Protein 1EPA (pdb70)

Foldseek 3Di:
DAADDCVLVAAKWKWFKKFWDDDDDDDDDDDWEIKMWGWDQDPNWIWIWIWTDDPPDIDTDIFTWHADPHDFWTWTQDVHKIKIKGFDDDPSHFKTKIWIWTGPPPDTITMITIITPDPPDCVVVVVVVVVVVVVVPTDPVRMDGDDHHCPSVVVVVVPD/DQPQPDDCVLVAAKWKFFKKFWDDDDDDDDDDDFATKMWGWDDDDQKTWIWMWGPPDPDTDTRIWIWHADPGRFWIWTQDPFGIKIKGFNDDPSHFKTKIWIFDCGPNDTIIMIIIITPDDDPCPVVVVVVVVVVVVVDTDPVRMDGTDHHCPSVVVVVVVVVD

B-factor: mean 22.67, std 12.9, range [2.0, 83.29]

Solvent-accessible surface area: 16534 Å² total; per-residue (Å²): 53,174,123,27,71,40,76,113,9,74,27,45,5,30,7,2,0,19,0,18,132,36,57,80,68,30,25,19,65,37,104,27,40,0,0,0,24,31,8,92,84,136,166,130,70,12,18,18,10,24,2,69,33,32,133,125,96,34,30,69,65,164,14,60,2,64,131,13,120,48,80,3,59,19,28,1,75,132,193,111,12,83,52,65,19,27,7,56,16,16,60,72,137,63,28,6,0,17,29,19,58,14,79,86,99,65,48,60,72,119,26,1,32,0,8,1,81,51,57,98,134,7,13,110,7,1,50,45,0,23,105,34,1,66,113,82,48,18,51,26,66,16,21,44,38,10,81,49,37,40,68,0,4,128,56,4,108,100,82,66,37,82,18,175,96,24,67,34,70,96,9,60,31,40,8,21,19,6,0,25,0,33,87,70,68,63,62,64,21,30,38,36,85,42,42,1,4,2,22,18,13,80,93,140,141,117,65,14,4,23,18,23,1,81,41,64,104,134,137,25,46,73,47,125,24,73,1,61,118,7,144,23,79,0,27,21,50,9,83,78,196,72,15,102,23,64,19,19,6,24,23,20,55,49,142,71,24,5,0,25,12,26,28,21,60,73,102,89,44,104,90,100,29,0,36,0,9,1,83,37,70,81,121,4,7,83,7,3,60,43,0,27,103,32,1,70,127,66,44,16,58,32,79,15,20,78,38,12,80,34,31,49,59,0,1,112,72,3,76,68,58,60,143,133

GO terms:
  GO:0005576 extracellular region (C, TAS)

CATH classification: 2.40.128.20

Radius of gyration: 21.93 Å; Cα contacts (8 Å, |Δi|>4): 728; chains: 2; bounding box: 39×40×71 Å

Organism: Rattus norvegicus (NCBI:txid10116)

Secondary structure (P-SEA, 3-state):
ccccccccccccccccccccccccccccccbbbbbbbbbbbcccbbbbbbbbbcccbbbbbbbbbcccccccbbbbbcccbbbbbbbcccccccbbbbbbbbccccbbbbbbbbbbcccccaaaaaaaaaaaaaaaccccccbbbbccccaaaaaaaacc/ccccccccccccccccccccccccccccccccbbbbbbbbbbbcccbbbbbbbbbccccccbbbbbbcccccccbbbbbcccbbbbbbbcccccccbbbbbbbbbcccbbbbbbbbbbcccccaaaaaaaaaaaaaaacccccccccccccaaaaaaaaaaaac

Sequence (324 aa):
VKDFDISKFLGFWYEIAFASKMGTPGLAHKEEKMGAMVVELKENLLALTTTYYSEDHCVLEKVTATEGDGPAKFQVTRLSGKKEVVVEATDYLTYAIIDITSLVAGAVHRTMKLYSRSLDDNGEALYNFRKITSDHGFSETDLYILKHDLTCVKVLQSAAAVVKDFDISKFLGFWYEIAFASKMGTPGLAHKEEKMGAMVVELKENLLALTTTYYSEDHCVLEKVTATEGDGPAKFQVTRLSGKKEVVVEATDYLTYAIIDITSLVAGAVHRTMKLYSRSLDDNGEALYNFRKITSDHGFSETDLYILKHDLTCVKVLQSAAES

Nearest PDB structures (foldseek):
  1epb-assembly1_A  TM=9.762E-01  e=2.860E-24  Rattus norvegicus
  7nyd-assembly1_F  TM=8.174E-01  e=1.519E-09  Homo sapiens
  2czu-assembly1_A  TM=8.373E-01  e=8.520E-09  Mus musculus
  2qos-assembly1_C  TM=8.166E-01  e=1.770E-08  Homo sapiens
  3bx8-assembly3_C  TM=8.528E-01  e=9.927E-08  unclassified

InterPro domains:
  IPR000566 Lipocalin/cytosolic fatty-acid binding domain [PF00061] (35-170)
  IPR002345 Lipocalin [PTHR11430] (10-176)
  IPR012674 Calycin [G3DSA:2.40.128.20] (23-186)
  IPR012674 Calycin [SSF50814] (24-177)
  IPR022272 Lipocalin family conserved site [PS00213] (27-40)

Structure (mmCIF, N/CA/C/O backbone):
data_1EPA
#
_entry.id   1EPA
#
_cell.length_a   39.330
_cell.length_b   58.670
_cell.length_c   66.270
_cell.angle_alpha   90.00
_cell.angle_beta   109.34
_cell.angle_gamma   90.00
#
_symmetry.space_group_name_H-M   'P 1 21 1'
#
loop_
_entity.id
_entity.type
_entity.pdbx_description
1 polymer 'EPIDIDYMAL RETINOIC ACID-BINDING PROTEIN'
2 water water
#
loop_
_atom_site.group_PDB
_atom_site.id
_atom_site.type_symbol
_atom_site.label_atom_id
_atom_site.label_alt_id
_atom_site.label_comp_id
_atom_site.label_asym_id
_atom_site.label_entity_id
_atom_site.label_seq_id
_atom_site.pdbx_PDB_ins_code
_atom_site.Cartn_x
_atom_site.Cartn_y
_atom_site.Cartn_z
_atom_site.occupancy
_atom_site.B_iso_or_equiv
_atom_site.auth_seq_id
_atom_site.auth_comp_id
_atom_site.auth_asym_id
_atom_site.auth_atom_id
_atom_site.pdbx_PDB_model_num
ATOM 1 N N . VAL A 1 3 ? -17.198 7.058 7.946 1.00 42.47 3 VAL A N 1
ATOM 2 C CA . VAL A 1 3 ? -18.399 7.795 8.298 1.00 40.08 3 VAL A CA 1
ATOM 3 C C . VAL A 1 3 ? -19.057 7.943 6.929 1.00 40.97 3 VAL A C 1
ATOM 4 O O . VAL A 1 3 ? -18.279 8.011 5.972 1.00 41.94 3 VAL A O 1
ATOM 8 N N . LYS A 1 4 ? -20.396 7.920 6.778 1.00 40.98 4 LYS A N 1
ATOM 9 C CA . LYS A 1 4 ? -21.075 7.935 5.462 1.00 42.11 4 LYS A CA 1
ATOM 10 C C . LYS A 1 4 ? -20.996 9.065 4.425 1.00 42.92 4 LYS A C 1
ATOM 11 O O . LYS A 1 4 ? -20.573 8.816 3.300 1.00 41.40 4 LYS A O 1
ATOM 17 N N . ASP A 1 5 ? -21.491 10.278 4.692 1.00 45.04 5 ASP A N 1
ATOM 18 C CA . ASP A 1 5 ? -21.457 11.361 3.721 1.00 46.07 5 ASP A CA 1
ATOM 19 C C . ASP A 1 5 ? -20.305 12.259 4.135 1.00 45.63 5 ASP A C 1
ATOM 20 O O . ASP A 1 5 ? -20.433 13.015 5.114 1.00 49.30 5 ASP A O 1
ATOM 25 N N . PHE A 1 6 ? -19.176 12.249 3.440 1.00 41.95 6 PHE A N 1
ATOM 26 C CA . PHE A 1 6 ? -18.004 12.957 3.918 1.00 37.47 6 PHE A CA 1
ATOM 27 C C . PHE A 1 6 ? -17.576 13.938 2.862 1.00 34.17 6 PHE A C 1
ATOM 28 O O . PHE A 1 6 ? -17.507 13.574 1.696 1.00 36.23 6 PHE A O 1
ATOM 36 N N . ASP A 1 7 ? -17.215 15.150 3.273 1.00 30.02 7 ASP A N 1
ATOM 37 C CA . ASP A 1 7 ? -16.756 16.211 2.410 1.00 25.06 7 ASP A CA 1
ATOM 38 C C . ASP A 1 7 ? -15.499 16.780 3.033 1.00 26.97 7 ASP A C 1
ATOM 39 O O . ASP A 1 7 ? -15.520 17.396 4.109 1.00 24.41 7 ASP A O 1
ATOM 44 N N . ILE A 1 8 ? -14.381 16.657 2.322 1.00 26.06 8 ILE A N 1
ATOM 45 C CA . ILE A 1 8 ? -13.111 17.075 2.880 1.00 25.81 8 ILE A CA 1
ATOM 46 C C . ILE A 1 8 ? -12.933 18.583 3.121 1.00 23.06 8 ILE A C 1
ATOM 47 O O . ILE A 1 8 ? -11.991 19.007 3.801 1.00 18.99 8 ILE A O 1
ATOM 52 N N . SER A 1 9 ? -13.778 19.438 2.572 1.00 22.33 9 SER A N 1
ATOM 53 C CA . SER A 1 9 ? -13.719 20.880 2.860 1.00 25.03 9 SER A CA 1
ATOM 54 C C . SER A 1 9 ? -13.975 21.162 4.358 1.00 24.43 9 SER A C 1
ATOM 55 O O . SER A 1 9 ? -13.400 22.047 5.033 1.00 26.25 9 SER A O 1
ATOM 58 N N . LYS A 1 10 ? -14.787 20.273 4.929 1.00 18.19 10 LYS A N 1
ATOM 59 C CA . LYS A 1 10 ? -14.932 20.304 6.349 1.00 16.30 10 LYS A CA 1
ATOM 60 C C . LYS A 1 10 ? -13.678 20.004 7.156 1.00 12.60 10 LYS A C 1
ATOM 61 O O . LYS A 1 10 ? -13.616 20.409 8.302 1.00 11.05 10 LYS A O 1
ATOM 67 N N . PHE A 1 11 ? -12.642 19.310 6.642 1.00 13.14 11 PHE A N 1
ATOM 68 C CA . PHE A 1 11 ? -11.487 18.784 7.395 1.00 10.36 11 PHE A CA 1
ATOM 69 C C . PHE A 1 11 ? -10.174 19.453 7.037 1.00 13.66 11 PHE A C 1
ATOM 70 O O . PHE A 1 11 ? -9.089 19.095 7.526 1.00 16.32 11 PHE A O 1
ATOM 78 N N . LEU A 1 12 ? -10.220 20.449 6.162 1.00 12.86 12 LEU A N 1
ATOM 79 C CA . LEU A 1 12 ? -9.029 21.192 5.823 1.00 13.67 12 LEU A CA 1
ATOM 80 C C . LEU A 1 12 ? -8.428 21.849 7.075 1.00 13.88 12 LEU A C 1
ATOM 81 O O . LEU A 1 12 ? -9.133 22.265 7.984 1.00 15.94 12 LEU A O 1
ATOM 86 N N . GLY A 1 13 ? -7.129 22.019 7.194 1.00 13.32 13 GLY A N 1
ATOM 87 C CA . GLY A 1 13 ? -6.608 22.834 8.260 1.00 11.79 13 GLY A CA 1
ATOM 88 C C . GLY A 1 13 ? -5.879 21.995 9.250 1.00 11.08 13 GLY A C 1
ATOM 89 O O . GLY A 1 13 ? -5.569 20.825 8.988 1.00 11.65 13 GLY A O 1
ATOM 90 N N . PHE A 1 14 ? -5.587 22.703 10.344 1.00 9.59 14 PHE A N 1
ATOM 91 C CA . PHE A 1 14 ? -4.765 22.249 11.444 1.00 9.11 14 PHE A CA 1
ATOM 92 C C . PHE A 1 14 ? -5.613 21.426 12.411 1.00 11.16 14 PHE A C 1
ATOM 93 O O . PHE A 1 14 ? -6.737 21.825 12.826 1.00 5.43 14 PHE A O 1
ATOM 101 N N . TRP A 1 15 ? -5.037 20.271 12.795 1.00 7.64 15 TRP A N 1
ATOM 102 C CA . TRP A 1 15 ? -5.690 19.367 13.733 1.00 6.40 15 TRP A CA 1
ATOM 103 C C . TRP A 1 15 ? -4.616 18.990 14.740 1.00 10.02 15 TRP A C 1
ATOM 104 O O . TRP A 1 15 ? -3.436 18.897 14.389 1.00 13.71 15 TRP A O 1
ATOM 115 N N . TYR A 1 16 ? -4.936 18.754 16.003 1.00 10.92 16 TYR A N 1
ATOM 116 C CA . TYR A 1 16 ? -3.965 18.353 17.013 1.00 10.71 16 TYR A CA 1
ATOM 117 C C . TYR A 1 16 ? -4.166 16.888 17.251 1.00 8.41 16 TYR A C 1
ATOM 118 O O . TYR A 1 16 ? -5.285 16.438 17.244 1.00 5.41 16 TYR A O 1
ATOM 127 N N . GLU A 1 17 ? -3.192 16.064 17.465 1.00 8.44 17 GLU A N 1
ATOM 128 C CA . GLU A 1 17 ? -3.417 14.648 17.679 1.00 7.60 17 GLU A CA 1
ATOM 129 C C . GLU A 1 17 ? -3.456 14.478 19.181 1.00 6.96 17 GLU A C 1
ATOM 130 O O . GLU A 1 17 ? -2.439 14.671 19.842 1.00 7.34 17 GLU A O 1
ATOM 136 N N . ILE A 1 18 ? -4.643 14.145 19.693 1.00 11.72 18 ILE A N 1
ATOM 137 C CA . ILE A 1 18 ? -4.941 14.032 21.121 1.00 9.54 18 ILE A CA 1
ATOM 138 C C . ILE A 1 18 ? -4.584 12.638 21.644 1.00 9.12 18 ILE A C 1
ATOM 139 O O . ILE A 1 18 ? -4.102 12.505 22.766 1.00 9.00 18 ILE A O 1
ATOM 144 N N . ALA A 1 19 ? -4.721 11.569 20.891 1.00 8.94 19 ALA A N 1
ATOM 145 C CA . ALA A 1 19 ? -4.468 10.236 21.406 1.00 7.93 19 ALA A CA 1
ATOM 146 C C . ALA A 1 19 ? -4.242 9.321 20.219 1.00 7.10 19 ALA A C 1
ATOM 147 O O . ALA A 1 19 ? -4.586 9.661 19.069 1.00 8.57 19 ALA A O 1
ATOM 149 N N . PHE A 1 20 ? -3.633 8.169 20.455 1.00 8.48 20 PHE A N 1
ATOM 150 C CA . PHE A 1 20 ? -3.527 7.141 19.447 1.00 7.42 20 PHE A CA 1
ATOM 151 C C . PHE A 1 20 ? -3.601 5.775 20.082 1.00 6.81 20 PHE A C 1
ATOM 152 O O . PHE A 1 20 ? -3.381 5.598 21.279 1.00 10.14 20 PHE A O 1
ATOM 160 N N . ALA A 1 21 ? -3.936 4.760 19.330 1.00 8.92 21 ALA A N 1
ATOM 161 C CA . ALA A 1 21 ? -4.043 3.431 19.886 1.00 7.59 21 ALA A CA 1
ATOM 162 C C . ALA A 1 21 ? -3.130 2.558 19.054 1.00 10.09 21 ALA A C 1
ATOM 163 O O . ALA A 1 21 ? -3.257 2.653 17.836 1.00 10.89 21 ALA A O 1
ATOM 165 N N . SER A 1 22 ? -2.197 1.758 19.566 1.00 11.79 22 SER A N 1
ATOM 166 C CA . SER A 1 22 ? -1.470 0.842 18.720 1.00 14.20 22 SER A CA 1
ATOM 167 C C . SER A 1 22 ? -0.982 -0.265 19.604 1.00 15.99 22 SER A C 1
ATOM 168 O O . SER A 1 22 ? -0.927 -0.107 20.818 1.00 19.99 22 SER A O 1
ATOM 171 N N . LYS A 1 23 ? -0.671 -1.390 18.993 1.00 19.74 23 LYS A N 1
ATOM 172 C CA . LYS A 1 23 ? 0.006 -2.526 19.629 1.00 27.57 23 LYS A CA 1
ATOM 173 C C . LYS A 1 23 ? 1.540 -2.393 19.652 1.00 34.35 23 LYS A C 1
ATOM 174 O O . LYS A 1 23 ? 2.282 -3.011 20.421 1.00 38.27 23 LYS A O 1
ATOM 180 C CA . MET A 1 24 ? 3.175 -1.528 17.912 1.00 47.69 24 MET A CA 1
ATOM 181 C CA . GLY A 1 25 ? 6.285 0.168 18.676 1.00 53.25 25 GLY A CA 1
ATOM 182 C CA . THR A 1 26 ? 9.637 0.458 19.863 1.00 56.33 26 THR A CA 1
ATOM 183 C CA . PRO A 1 27 ? 7.762 2.212 22.540 1.00 59.81 27 PRO A CA 1
ATOM 184 C CA . GLY A 1 28 ? 4.909 4.636 21.582 1.00 60.82 28 GLY A CA 1
ATOM 185 C CA . LEU A 1 29 ? 5.259 8.284 20.605 1.00 54.36 29 LEU A CA 1
ATOM 186 C CA . ALA A 1 30 ? 7.986 9.360 23.017 1.00 50.39 30 ALA A CA 1
ATOM 188 C CA . HIS A 1 31 ? 10.900 7.782 24.953 1.00 53.11 31 HIS A CA 1
ATOM 189 C CA . LYS A 1 32 ? 10.375 10.093 27.977 1.00 57.29 32 LYS A CA 1
ATOM 190 N N . GLU A 1 33 ? 8.971 12.144 28.016 1.00 53.96 33 GLU A N 1
ATOM 191 C CA . GLU A 1 33 ? 7.717 12.845 27.913 1.00 52.17 33 GLU A CA 1
ATOM 192 C C . GLU A 1 33 ? 7.357 12.737 26.426 1.00 50.09 33 GLU A C 1
ATOM 193 O O . GLU A 1 33 ? 8.242 12.695 25.565 1.00 52.73 33 GLU A O 1
ATOM 199 N N . GLU A 1 34 ? 6.086 12.493 26.129 1.00 45.07 34 GLU A N 1
ATOM 200 C CA . GLU A 1 34 ? 5.561 12.497 24.782 1.00 36.34 34 GLU A CA 1
ATOM 201 C C . GLU A 1 34 ? 5.416 13.975 24.558 1.00 31.11 34 GLU A C 1
ATOM 202 O O . GLU A 1 34 ? 5.436 14.781 25.498 1.00 24.95 34 GLU A O 1
ATOM 208 N N . LYS A 1 35 ? 5.205 14.306 23.296 1.00 27.17 35 LYS A N 1
ATOM 209 C CA . LYS A 1 35 ? 4.945 15.664 22.861 1.00 22.21 35 LYS A CA 1
ATOM 210 C C . LYS A 1 35 ? 3.771 15.470 21.923 1.00 17.98 35 LYS A C 1
ATOM 211 O O . LYS A 1 35 ? 3.723 14.466 21.217 1.00 18.83 35 LYS A O 1
ATOM 217 N N . MET A 1 36 ? 2.798 16.369 21.886 1.00 16.71 36 MET A N 1
ATOM 218 C CA . MET A 1 36 ? 1.622 16.230 21.025 1.00 13.19 36 MET A CA 1
ATOM 219 C C . MET A 1 36 ? 2.019 16.223 19.577 1.00 10.47 36 MET A C 1
ATOM 220 O O . MET A 1 36 ? 3.067 16.744 19.200 1.00 14.93 36 MET A O 1
ATOM 225 N N . GLY A 1 37 ? 1.159 15.648 18.774 1.00 7.75 37 GLY A N 1
ATOM 226 C CA . GLY A 1 37 ? 1.335 15.459 17.355 1.00 7.90 37 GLY A CA 1
ATOM 227 C C . GLY A 1 37 ? 0.389 16.392 16.672 1.00 4.59 37 GLY A C 1
ATOM 228 O O . GLY A 1 37 ? -0.394 17.006 17.361 1.00 2.00 37 GLY A O 1
ATOM 229 N N . ALA A 1 38 ? 0.469 16.627 15.378 1.00 6.05 38 ALA A N 1
ATOM 230 C CA . ALA A 1 38 ? -0.465 17.530 14.743 1.00 7.54 38 ALA A CA 1
ATOM 231 C C . ALA A 1 38 ? -0.512 17.166 13.313 1.00 8.28 38 ALA A C 1
ATOM 232 O O . ALA A 1 38 ? 0.398 16.478 12.813 1.00 8.56 38 ALA A O 1
ATOM 234 N N . MET A 1 39 ? -1.540 17.653 12.673 1.00 8.61 39 MET A N 1
ATOM 235 C CA . MET A 1 39 ? -1.640 17.430 11.257 1.00 8.64 39 MET A CA 1
ATOM 236 C C . MET A 1 39 ? -2.097 18.718 10.607 1.00 9.32 39 MET A C 1
ATOM 237 O O . MET A 1 39 ? -2.726 19.522 11.288 1.00 10.29 39 MET A O 1
ATOM 242 N N . VAL A 1 40 ? -1.742 18.916 9.326 1.00 11.14 40 VAL A N 1
ATOM 243 C CA . VAL A 1 40 ? -2.255 19.980 8.474 1.00 9.69 40 VAL A CA 1
ATOM 244 C C . VAL A 1 40 ? -2.825 19.232 7.272 1.00 8.77 40 VAL A C 1
ATOM 245 O O . VAL A 1 40 ? -2.130 18.438 6.659 1.00 9.49 40 VAL A O 1
ATOM 249 N N . VAL A 1 41 ? -4.075 19.419 6.939 1.00 8.57 41 VAL A N 1
ATOM 250 C CA . VAL A 1 41 ? -4.704 18.804 5.783 1.00 8.91 41 VAL A CA 1
ATOM 251 C C . VAL A 1 41 ? -4.882 19.880 4.694 1.00 11.77 41 VAL A C 1
ATOM 252 O O . VAL A 1 41 ? -5.521 20.929 4.915 1.00 9.95 41 VAL A O 1
ATOM 256 N N . GLU A 1 42 ? -4.318 19.700 3.506 1.00 11.37 42 GLU A N 1
ATOM 257 C CA . GLU A 1 42 ? -4.400 20.644 2.406 1.00 15.63 42 GLU A CA 1
ATOM 258 C C . GLU A 1 42 ? -4.906 19.859 1.222 1.00 13.33 42 GLU A C 1
ATOM 259 O O . GLU A 1 42 ? -4.661 18.662 1.160 1.00 14.35 42 GLU A O 1
ATOM 265 N N . LEU A 1 43 ? -5.548 20.501 0.250 1.00 16.99 43 LEU A N 1
ATOM 266 C CA . LEU A 1 43 ? -6.017 19.860 -0.986 1.00 17.74 43 LEU A CA 1
ATOM 267 C C . LEU A 1 43 ? -5.000 20.384 -1.983 1.00 19.58 43 LEU A C 1
ATOM 268 O O . LEU A 1 43 ? -4.832 21.607 -2.048 1.00 16.01 43 LEU A O 1
ATOM 273 N N . LYS A 1 44 ? -4.273 19.552 -2.722 1.00 21.11 44 LYS A N 1
ATOM 274 C CA . LYS A 1 44 ? -3.277 20.078 -3.622 1.00 24.08 44 LYS A CA 1
ATOM 275 C C . LYS A 1 44 ? -3.449 19.214 -4.830 1.00 25.40 44 LYS A C 1
ATOM 276 O O . LYS A 1 44 ? -3.255 18.004 -4.763 1.00 23.81 44 LYS A O 1
ATOM 282 N N . GLU A 1 45 ? -3.840 19.919 -5.885 1.00 28.33 45 GLU A N 1
ATOM 283 C CA . GLU A 1 45 ? -4.154 19.416 -7.220 1.00 32.95 45 GLU A CA 1
ATOM 284 C C . GLU A 1 45 ? -4.739 18.033 -7.270 1.00 30.54 45 GLU A C 1
ATOM 285 O O . GLU A 1 45 ? -4.125 17.070 -7.718 1.00 30.63 45 GLU A O 1
ATOM 291 N N . ASN A 1 46 ? -5.977 18.045 -6.752 1.00 30.27 46 ASN A N 1
ATOM 292 C CA . ASN A 1 46 ? -6.900 16.919 -6.662 1.00 30.98 46 ASN A CA 1
ATOM 293 C C . ASN A 1 46 ? -6.555 15.796 -5.701 1.00 27.99 46 ASN A C 1
ATOM 294 O O . ASN A 1 46 ? -7.324 14.843 -5.583 1.00 24.58 46 ASN A O 1
ATOM 299 N N . LEU A 1 47 ? -5.426 15.855 -4.991 1.00 26.49 47 LEU A N 1
ATOM 300 C CA . LEU A 1 47 ? -5.102 14.861 -3.982 1.00 20.60 47 LEU A CA 1
ATOM 301 C C . LEU A 1 47 ? -5.051 15.550 -2.612 1.00 17.32 47 LEU A C 1
ATOM 302 O O . LEU A 1 47 ? -5.263 16.758 -2.411 1.00 16.72 47 LEU A O 1
ATOM 307 N N . LEU A 1 48 ? -4.887 14.762 -1.590 1.00 13.91 48 LEU A N 1
ATOM 308 C CA . LEU A 1 48 ? -4.911 15.272 -0.247 1.00 16.98 48 LEU A CA 1
ATOM 309 C C . LEU A 1 48 ? -3.447 15.369 0.138 1.00 13.17 48 LEU A C 1
ATOM 310 O O . LEU A 1 48 ? -2.707 14.403 0.013 1.00 14.19 48 LEU A O 1
ATOM 315 N N . ALA A 1 49 ? -2.999 16.540 0.543 1.00 12.66 49 ALA A N 1
ATOM 316 C CA . ALA A 1 49 ? -1.634 16.779 0.902 1.00 12.27 49 ALA A CA 1
ATOM 317 C C . ALA A 1 49 ? -1.665 16.761 2.413 1.00 15.18 49 ALA A C 1
ATOM 318 O O . ALA A 1 49 ? -2.410 17.572 2.973 1.00 15.17 49 ALA A O 1
ATOM 320 N N . LEU A 1 50 ? -0.917 15.891 3.100 1.00 13.30 50 LEU A N 1
ATOM 321 C CA . LEU A 1 50 ? -1.008 15.802 4.543 1.00 14.17 50 LEU A CA 1
ATOM 322 C C . LEU A 1 50 ? 0.318 16.023 5.207 1.00 14.52 50 LEU A C 1
ATOM 323 O O . LEU A 1 50 ? 1.173 15.168 4.989 1.00 16.69 50 LEU A O 1
ATOM 328 N N . THR A 1 51 ? 0.568 17.062 6.004 1.00 14.69 51 THR A N 1
ATOM 329 C CA . THR A 1 51 ? 1.808 17.221 6.731 1.00 10.54 51 THR A CA 1
ATOM 330 C C . THR A 1 51 ? 1.596 16.852 8.192 1.00 15.17 51 THR A C 1
ATOM 331 O O . THR A 1 51 ? 0.800 17.498 8.858 1.00 12.92 51 THR A O 1
ATOM 335 N N . THR A 1 52 ? 2.279 15.888 8.805 1.00 15.34 52 THR A N 1
ATOM 336 C CA . THR A 1 52 ? 2.043 15.491 10.179 1.00 14.37 52 THR A CA 1
ATOM 337 C C . THR A 1 52 ? 3.296 15.698 10.972 1.00 14.93 52 THR A C 1
ATOM 338 O O . THR A 1 52 ? 4.385 15.686 10.392 1.00 13.70 52 THR A O 1
ATOM 342 N N . THR A 1 53 ? 3.236 15.910 12.273 1.00 16.07 53 THR A N 1
ATOM 343 C CA . THR A 1 53 ? 4.434 15.964 13.106 1.00 12.58 53 THR A CA 1
ATOM 344 C C . THR A 1 53 ? 4.095 15.090 14.308 1.00 16.45 53 THR A C 1
ATOM 345 O O . THR A 1 53 ? 2.903 14.887 14.633 1.00 22.17 53 THR A O 1
ATOM 349 N N . TYR A 1 54 ? 5.086 14.454 14.914 1.00 16.78 54 TYR A N 1
ATOM 350 C CA . TYR A 1 54 ? 4.940 13.688 16.152 1.00 14.36 54 TYR A CA 1
ATOM 351 C C . TYR A 1 54 ? 6.354 13.510 16.679 1.00 13.53 54 TYR A C 1
ATOM 352 O O . TYR A 1 54 ? 7.328 13.773 15.973 1.00 14.37 54 TYR A O 1
ATOM 361 N N . TYR A 1 55 ? 6.545 13.096 17.900 1.00 15.06 55 TYR A N 1
ATOM 362 C CA . TYR A 1 55 ? 7.835 12.834 18.536 1.00 17.09 55 TYR A CA 1
ATOM 363 C C . TYR A 1 55 ? 8.212 11.368 18.226 1.00 18.61 55 TYR A C 1
ATOM 364 O O . TYR A 1 55 ? 7.410 10.429 18.326 1.00 15.43 55 TYR A O 1
ATOM 373 N N . SER A 1 56 ? 9.422 11.130 17.786 1.00 21.78 56 SER A N 1
ATOM 374 C CA . SER A 1 56 ? 9.922 9.787 17.510 1.00 26.64 56 SER A CA 1
ATOM 375 C C . SER A 1 56 ? 11.315 9.960 18.075 1.00 27.93 56 SER A C 1
ATOM 376 O O . SER A 1 56 ? 12.039 10.931 17.782 1.00 24.01 56 SER A O 1
ATOM 379 N N . GLU A 1 57 ? 11.431 9.113 19.113 1.00 33.70 57 GLU A N 1
ATOM 380 C CA . GLU A 1 57 ? 12.546 8.993 20.062 1.00 36.70 57 GLU A CA 1
ATOM 381 C C . GLU A 1 57 ? 13.546 10.088 19.907 1.00 37.33 57 GLU A C 1
ATOM 382 O O . GLU A 1 57 ? 14.272 10.122 18.906 1.00 40.27 57 GLU A O 1
ATOM 388 N N . ASP A 1 58 ? 13.462 11.051 20.807 1.00 38.61 58 ASP A N 1
ATOM 389 C CA . ASP A 1 58 ? 14.293 12.269 20.787 1.00 36.84 58 ASP A CA 1
ATOM 390 C C . ASP A 1 58 ? 13.918 13.403 19.828 1.00 33.35 58 ASP A C 1
ATOM 391 O O . ASP A 1 58 ? 14.439 14.498 20.043 1.00 35.44 58 ASP A O 1
ATOM 396 N N . HIS A 1 59 ? 13.048 13.360 18.811 1.00 28.92 59 HIS A N 1
ATOM 397 C CA . HIS A 1 59 ? 12.845 14.562 18.040 1.00 24.78 59 HIS A CA 1
ATOM 398 C C . HIS A 1 59 ? 11.511 14.571 17.391 1.00 22.82 59 HIS A C 1
ATOM 399 O O . HIS A 1 59 ? 10.911 13.504 17.295 1.00 20.24 59 HIS A O 1
ATOM 406 N N . CYS A 1 60 ? 11.085 15.771 16.995 1.00 24.45 60 CYS A N 1
ATOM 407 C CA . CYS A 1 60 ? 9.902 15.984 16.169 1.00 24.24 60 CYS A CA 1
ATOM 408 C C . CYS A 1 60 ? 10.248 15.656 14.730 1.00 23.69 60 CYS A C 1
ATOM 409 O O . CYS A 1 60 ? 11.311 15.967 14.198 1.00 27.29 60 CYS A O 1
ATOM 412 N N . VAL A 1 61 ? 9.401 14.782 14.235 1.00 23.54 61 VAL A N 1
ATOM 413 C CA . VAL A 1 61 ? 9.462 14.328 12.864 1.00 22.21 61 VAL A CA 1
ATOM 414 C C . VAL A 1 61 ? 8.405 15.120 12.103 1.00 21.62 61 VAL A C 1
ATOM 415 O O . VAL A 1 61 ? 7.315 15.323 12.651 1.00 18.92 61 VAL A O 1
ATOM 419 N N . LEU A 1 62 ? 8.707 15.626 10.918 1.00 18.23 62 LEU A N 1
ATOM 420 C CA . LEU A 1 62 ? 7.745 16.277 10.067 1.00 20.80 62 LEU A CA 1
ATOM 421 C C . LEU A 1 62 ? 7.565 15.378 8.866 1.00 19.04 62 LEU A C 1
ATOM 422 O O . LEU A 1 62 ? 8.495 15.197 8.092 1.00 20.45 62 LEU A O 1
ATOM 427 N N . GLU A 1 63 ? 6.458 14.703 8.662 1.00 19.38 63 GLU A N 1
ATOM 428 C CA . GLU A 1 63 ? 6.296 13.956 7.443 1.00 20.20 63 GLU A CA 1
ATOM 429 C C . GLU A 1 63 ? 5.366 14.755 6.562 1.00 24.06 63 GLU A C 1
ATOM 430 O O . GLU A 1 63 ? 4.556 15.549 7.043 1.00 23.51 63 GLU A O 1
ATOM 436 N N . LYS A 1 64 ? 5.420 14.552 5.262 1.00 25.73 64 LYS A N 1
ATOM 437 C CA . LYS A 1 64 ? 4.614 15.255 4.292 1.00 27.24 64 LYS A CA 1
ATOM 438 C C . LYS A 1 64 ? 4.194 14.122 3.360 1.00 27.17 64 LYS A C 1
ATOM 439 O O . LYS A 1 64 ? 5.067 13.481 2.753 1.00 30.76 64 LYS A O 1
ATOM 445 N N . VAL A 1 65 ? 2.931 13.766 3.232 1.00 25.18 65 VAL A N 1
ATOM 446 C CA . VAL A 1 65 ? 2.546 12.682 2.353 1.00 23.78 65 VAL A CA 1
ATOM 447 C C . VAL A 1 65 ? 1.462 13.155 1.397 1.00 20.74 65 VAL A C 1
ATOM 448 O O . VAL A 1 65 ? 1.013 14.297 1.509 1.00 19.47 65 VAL A O 1
ATOM 452 N N . THR A 1 66 ? 1.087 12.405 0.364 1.00 20.71 66 THR A N 1
ATOM 453 C CA . THR A 1 66 ? -0.029 12.777 -0.492 1.00 18.45 66 THR A CA 1
ATOM 454 C C . THR A 1 66 ? -0.910 11.543 -0.608 1.00 18.26 66 THR A C 1
ATOM 455 O O . THR A 1 66 ? -0.384 10.437 -0.735 1.00 12.84 66 THR A O 1
ATOM 459 N N . ALA A 1 67 ? -2.225 11.729 -0.524 1.00 15.15 67 ALA A N 1
ATOM 460 C CA . ALA A 1 67 ? -3.196 10.664 -0.504 1.00 18.06 67 ALA A CA 1
ATOM 461 C C . ALA A 1 67 ? -4.136 10.746 -1.721 1.00 18.12 67 ALA A C 1
ATOM 462 O O . ALA A 1 67 ? -4.387 11.825 -2.270 1.00 13.08 67 ALA A O 1
ATOM 464 N N . THR A 1 68 ? -4.707 9.618 -2.125 1.00 19.97 68 THR A N 1
ATOM 465 C CA . THR A 1 68 ? -5.649 9.521 -3.233 1.00 22.88 68 THR A CA 1
ATOM 466 C C . THR A 1 68 ? -6.888 8.978 -2.562 1.00 22.45 68 THR A C 1
ATOM 467 O O . THR A 1 68 ? -6.762 8.280 -1.563 1.00 23.76 68 THR A O 1
ATOM 471 N N . GLU A 1 69 ? -8.064 9.242 -3.076 1.00 22.97 69 GLU A N 1
ATOM 472 C CA . GLU A 1 69 ? -9.324 8.757 -2.539 1.00 25.62 69 GLU A CA 1
ATOM 473 C C . GLU A 1 69 ? -9.439 7.291 -2.850 1.00 27.39 69 GLU A C 1
ATOM 474 O O . GLU A 1 69 ? -9.051 6.884 -3.938 1.00 29.63 69 GLU A O 1
ATOM 480 N N . GLY A 1 70 ? -9.971 6.452 -1.994 1.00 29.17 70 GLY A N 1
ATOM 481 C CA . GLY A 1 70 ? -9.778 5.033 -2.199 1.00 33.24 70 GLY A CA 1
ATOM 482 C C . GLY A 1 70 ? -10.985 4.146 -1.981 1.00 37.32 70 GLY A C 1
ATOM 483 O O . GLY A 1 70 ? -10.895 3.171 -1.236 1.00 36.64 70 GLY A O 1
ATOM 484 N N . ASP A 1 71 ? -11.998 4.458 -2.795 1.00 37.14 71 ASP A N 1
ATOM 485 C CA . ASP A 1 71 ? -13.313 3.828 -2.891 1.00 40.86 71 ASP A CA 1
ATOM 486 C C . ASP A 1 71 ? -14.123 4.193 -1.689 1.00 42.06 71 ASP A C 1
ATOM 487 O O . ASP A 1 71 ? -13.846 3.896 -0.531 1.00 42.29 71 ASP A O 1
ATOM 492 N N . GLY A 1 72 ? -15.137 4.967 -1.992 1.00 43.05 72 GLY A N 1
ATOM 493 C CA . GLY A 1 72 ? -15.942 5.413 -0.869 1.00 44.81 72 GLY A CA 1
ATOM 494 C C . GLY A 1 72 ? -15.321 6.592 -0.127 1.00 43.03 72 GLY A C 1
ATOM 495 O O . GLY A 1 72 ? -14.106 6.887 -0.184 1.00 42.16 72 GLY A O 1
ATOM 496 N N . PRO A 1 73 ? -16.224 7.277 0.591 1.00 40.37 73 PRO A N 1
ATOM 497 C CA . PRO A 1 73 ? -16.198 8.727 0.684 1.00 36.87 73 PRO A CA 1
ATOM 498 C C . PRO A 1 73 ? -15.015 9.172 1.533 1.00 33.28 73 PRO A C 1
ATOM 499 O O . PRO A 1 73 ? -14.302 10.080 1.144 1.00 36.80 73 PRO A O 1
ATOM 503 N N . ALA A 1 74 ? -14.703 8.449 2.618 1.00 28.40 74 ALA A N 1
ATOM 504 C CA . ALA A 1 74 ? -13.741 8.818 3.636 1.00 18.19 74 ALA A CA 1
ATOM 505 C C . ALA A 1 74 ? -12.545 7.880 3.712 1.00 17.03 74 ALA A C 1
ATOM 506 O O . ALA A 1 74 ? -12.023 7.663 4.803 1.00 15.63 74 ALA A O 1
ATOM 508 N N . LYS A 1 75 ? -12.109 7.233 2.631 1.00 15.65 75 LYS A N 1
ATOM 509 C CA . LYS A 1 75 ? -11.015 6.262 2.639 1.00 12.46 75 LYS A CA 1
ATOM 510 C C . LYS A 1 75 ? -9.978 6.812 1.686 1.00 13.03 75 LYS A C 1
ATOM 511 O O . LYS A 1 75 ? -10.293 7.293 0.591 1.00 11.52 75 LYS A O 1
ATOM 517 N N . PHE A 1 76 ? -8.731 6.782 2.081 1.00 7.05 76 PHE A N 1
ATOM 518 C CA . PHE A 1 76 ? -7.696 7.412 1.340 1.00 12.46 76 PHE A CA 1
ATOM 519 C C . PHE A 1 76 ? -6.572 6.420 1.421 1.00 15.74 76 PHE A C 1
ATOM 520 O O . PHE A 1 76 ? -6.468 5.696 2.418 1.00 16.67 76 PHE A O 1
ATOM 528 N N . GLN A 1 77 ? -5.709 6.417 0.405 1.00 16.78 77 GLN A N 1
ATOM 529 C CA . GLN A 1 77 ? -4.577 5.525 0.291 1.00 18.95 77 GLN A CA 1
ATOM 530 C C . GLN A 1 77 ? -3.433 6.449 0.049 1.00 18.19 77 GLN A C 1
ATOM 531 O O . GLN A 1 77 ? -3.571 7.434 -0.682 1.00 16.93 77 GLN A O 1
ATOM 537 N N . VAL A 1 78 ? -2.344 6.089 0.695 1.00 19.10 78 VAL A N 1
ATOM 538 C CA . VAL A 1 78 ? -1.072 6.786 0.658 1.00 18.17 78 VAL A CA 1
ATOM 539 C C . VAL A 1 78 ? -0.184 5.692 0.031 1.00 19.80 78 VAL A C 1
ATOM 540 O O . VAL A 1 78 ? -0.041 4.589 0.580 1.00 18.03 78 VAL A O 1
ATOM 544 N N . THR A 1 79 ? 0.399 5.905 -1.137 1.00 23.08 79 THR A N 1
ATOM 545 C CA . THR A 1 79 ? 1.249 4.864 -1.668 1.00 27.11 79 THR A CA 1
ATOM 546 C C . THR A 1 79 ? 2.665 5.334 -1.392 1.00 29.63 79 THR A C 1
ATOM 547 O O . THR A 1 79 ? 3.106 6.340 -1.953 1.00 31.68 79 THR A O 1
ATOM 551 N N . ARG A 1 80 ? 3.394 4.695 -0.481 1.00 30.66 80 ARG A N 1
ATOM 552 C CA . ARG A 1 80 ? 4.792 5.025 -0.271 1.00 31.29 80 ARG A CA 1
ATOM 553 C C . ARG A 1 80 ? 5.619 4.001 -1.028 1.00 31.50 80 ARG A C 1
ATOM 554 O O . ARG A 1 80 ? 4.986 3.182 -1.691 1.00 30.72 80 ARG A O 1
ATOM 562 N N . LEU A 1 81 ? 6.959 3.909 -1.024 1.00 32.47 81 LEU A N 1
ATOM 563 C CA . LEU A 1 81 ? 7.660 3.007 -1.933 1.00 33.29 81 LEU A CA 1
ATOM 564 C C . LEU A 1 81 ? 7.361 1.515 -1.762 1.00 36.17 81 LEU A C 1
ATOM 565 O O . LEU A 1 81 ? 8.012 0.704 -1.104 1.00 36.44 81 LEU A O 1
ATOM 570 N N . SER A 1 82 ? 6.296 1.286 -2.532 1.00 40.66 82 SER A N 1
ATOM 571 C CA . SER A 1 82 ? 5.436 0.104 -2.582 1.00 46.03 82 SER A CA 1
ATOM 572 C C . SER A 1 82 ? 5.359 -0.833 -1.373 1.00 46.44 82 SER A C 1
ATOM 573 O O . SER A 1 82 ? 5.765 -2.000 -1.296 1.00 48.75 82 SER A O 1
ATOM 576 N N . GLY A 1 83 ? 4.634 -0.100 -0.509 1.00 45.10 83 GLY A N 1
ATOM 577 C CA . GLY A 1 83 ? 4.086 -0.448 0.789 1.00 39.41 83 GLY A CA 1
ATOM 578 C C . GLY A 1 83 ? 2.953 0.585 1.012 1.00 33.75 83 GLY A C 1
ATOM 579 O O . GLY A 1 83 ? 3.188 1.793 0.897 1.00 34.50 83 GLY A O 1
ATOM 580 N N . LYS A 1 84 ? 1.714 0.238 1.309 1.00 28.64 84 LYS A N 1
ATOM 581 C CA . LYS A 1 84 ? 0.679 1.250 1.419 1.00 26.23 84 LYS A CA 1
ATOM 582 C C . LYS A 1 84 ? 0.305 1.642 2.855 1.00 22.62 84 LYS A C 1
ATOM 583 O O . LYS A 1 84 ? 0.695 0.974 3.830 1.00 17.77 84 LYS A O 1
ATOM 589 N N . LYS A 1 85 ? -0.428 2.750 2.979 1.00 17.43 85 LYS A N 1
ATOM 590 C CA . LYS A 1 85 ? -1.036 3.173 4.218 1.00 19.02 85 LYS A CA 1
ATOM 591 C C . LYS A 1 85 ? -2.501 3.344 3.823 1.00 19.76 85 LYS A C 1
ATOM 592 O O . LYS A 1 85 ? -2.773 3.845 2.730 1.00 22.33 85 LYS A O 1
ATOM 598 N N . GLU A 1 86 ? -3.506 2.871 4.546 1.00 21.80 86 GLU A N 1
ATOM 599 C CA . GLU A 1 86 ? -4.899 3.009 4.173 1.00 23.62 86 GLU A CA 1
ATOM 600 C C . GLU A 1 86 ? -5.478 3.775 5.322 1.00 22.44 86 GLU A C 1
ATOM 601 O O . GLU A 1 86 ? -5.385 3.278 6.440 1.00 19.85 86 GLU A O 1
ATOM 607 N N . VAL A 1 87 ? -6.006 4.972 5.130 1.00 21.76 87 VAL A N 1
ATOM 608 C CA . VAL A 1 87 ? -6.526 5.723 6.252 1.00 20.92 87 VAL A CA 1
ATOM 609 C C . VAL A 1 87 ? -8.041 5.853 6.041 1.00 21.15 87 VAL A C 1
ATOM 610 O O . VAL A 1 87 ? -8.508 6.151 4.942 1.00 17.15 87 VAL A O 1
ATOM 614 N N . VAL A 1 88 ? -8.872 5.579 7.048 1.00 19.05 88 VAL A N 1
ATOM 615 C CA . VAL A 1 88 ? -10.325 5.589 6.926 1.00 16.18 88 VAL A CA 1
ATOM 616 C C . VAL A 1 88 ? -10.774 6.583 7.939 1.00 14.42 88 VAL A C 1
ATOM 617 O O . VAL A 1 88 ? -10.185 6.574 9.012 1.00 15.16 88 VAL A O 1
ATOM 621 N N . VAL A 1 89 ? -11.743 7.438 7.744 1.00 11.61 89 VAL A N 1
ATOM 622 C CA . VAL A 1 89 ? -12.311 8.185 8.893 1.00 14.43 89 VAL A CA 1
ATOM 623 C C . VAL A 1 89 ? -13.471 7.384 9.502 1.00 16.48 89 VAL A C 1
ATOM 624 O O . VAL A 1 89 ? -14.564 7.206 8.900 1.00 16.97 89 VAL A O 1
ATOM 628 N N . GLU A 1 90 ? -13.252 6.920 10.724 1.00 11.62 90 GLU A N 1
ATOM 629 C CA . GLU A 1 90 ? -14.189 6.086 11.422 1.00 11.14 90 GLU A CA 1
ATOM 630 C C . GLU A 1 90 ? -15.359 6.793 11.991 1.00 12.98 90 GLU A C 1
ATOM 631 O O . GLU A 1 90 ? -16.480 6.301 11.884 1.00 12.63 90 GLU A O 1
ATOM 637 N N . ALA A 1 91 ? -15.112 7.956 12.597 1.00 11.24 91 ALA A N 1
ATOM 638 C CA . ALA A 1 91 ? -16.148 8.660 13.319 1.00 11.54 91 ALA A CA 1
ATOM 639 C C . ALA A 1 91 ? -15.735 10.087 13.323 1.00 13.38 91 ALA A C 1
ATOM 640 O O . ALA A 1 91 ? -14.534 10.379 13.364 1.00 16.02 91 ALA A O 1
ATOM 642 N N . THR A 1 92 ? -16.681 11.007 13.291 1.00 14.07 92 THR A N 1
ATOM 643 C CA . THR A 1 92 ? -16.353 12.429 13.353 1.00 13.32 92 THR A CA 1
ATOM 644 C C . THR A 1 92 ? -17.649 13.144 13.659 1.00 14.12 92 THR A C 1
ATOM 645 O O . THR A 1 92 ? -18.728 12.592 13.445 1.00 16.33 92 THR A O 1
ATOM 649 N N . ASP A 1 93 ? -17.580 14.323 14.236 1.00 11.85 93 ASP A N 1
ATOM 650 C CA . ASP A 1 93 ? -18.793 15.089 14.428 1.00 10.38 93 ASP A CA 1
ATOM 651 C C . ASP A 1 93 ? -18.892 16.202 13.429 1.00 12.34 93 ASP A C 1
ATOM 652 O O . ASP A 1 93 ? -19.679 17.127 13.614 1.00 10.65 93 ASP A O 1
ATOM 657 N N . TYR A 1 94 ? -17.945 16.159 12.491 1.00 11.93 94 TYR A N 1
ATOM 658 C CA . TYR A 1 94 ? -17.738 17.095 11.407 1.00 13.85 94 TYR A CA 1
ATOM 659 C C . TYR A 1 94 ? -17.368 18.462 11.921 1.00 16.17 94 TYR A C 1
ATOM 660 O O . TYR A 1 94 ? -17.196 19.344 11.081 1.00 19.47 94 TYR A O 1
ATOM 669 N N . LEU A 1 95 ? -17.141 18.666 13.235 1.00 11.51 95 LEU A N 1
ATOM 670 C CA . LEU A 1 95 ? -16.895 20.010 13.759 1.00 9.46 95 LEU A CA 1
ATOM 671 C C . LEU A 1 95 ? -15.685 20.168 14.654 1.00 9.70 95 LEU A C 1
ATOM 672 O O . LEU A 1 95 ? -14.932 21.151 14.534 1.00 11.12 95 LEU A O 1
ATOM 677 N N . THR A 1 96 ? -15.514 19.263 15.637 1.00 11.50 96 THR A N 1
ATOM 678 C CA . THR A 1 96 ? -14.392 19.302 16.556 1.00 8.46 96 THR A CA 1
ATOM 679 C C . THR A 1 96 ? -13.418 18.113 16.518 1.00 10.80 96 THR A C 1
ATOM 680 O O . THR A 1 96 ? -12.286 18.259 16.991 1.00 9.84 96 THR A O 1
ATOM 684 N N . TYR A 1 97 ? -13.719 16.932 16.005 1.00 9.02 97 TYR A N 1
ATOM 685 C CA . TYR A 1 97 ? -12.788 15.807 16.106 1.00 8.21 97 TYR A CA 1
ATOM 686 C C . TYR A 1 97 ? -12.943 14.866 14.922 1.00 7.14 97 TYR A C 1
ATOM 687 O O . TYR A 1 97 ? -14.030 14.865 14.312 1.00 6.32 97 TYR A O 1
ATOM 696 N N . ALA A 1 98 ? -11.958 14.023 14.645 1.00 4.18 98 ALA A N 1
ATOM 697 C CA . ALA A 1 98 ? -12.072 12.971 13.658 1.00 3.85 98 ALA A CA 1
ATOM 698 C C . ALA A 1 98 ? -11.282 11.808 14.193 1.00 8.47 98 ALA A C 1
ATOM 699 O O . ALA A 1 98 ? -10.183 12.010 14.716 1.00 5.61 98 ALA A O 1
ATOM 701 N N . ILE A 1 99 ? -11.820 10.596 14.106 1.00 9.89 99 ILE A N 1
ATOM 702 C CA . ILE A 1 99 ? -11.125 9.400 14.554 1.00 12.18 99 ILE A CA 1
ATOM 703 C C . ILE A 1 99 ? -10.680 8.697 13.284 1.00 11.75 99 ILE A C 1
ATOM 704 O O . ILE A 1 99 ? -11.496 8.420 12.415 1.00 12.33 99 ILE A O 1
ATOM 709 N N . ILE A 1 100 ? -9.421 8.369 13.117 1.00 10.07 100 ILE A N 1
ATOM 710 C CA . ILE A 1 100 ? -8.882 7.832 11.884 1.00 9.12 100 ILE A CA 1
ATOM 711 C C . ILE A 1 100 ? -8.361 6.408 12.126 1.00 10.83 100 ILE A C 1
ATOM 712 O O . ILE A 1 100 ? -7.728 6.128 13.160 1.00 6.35 100 ILE A O 1
ATOM 717 N N . ASP A 1 101 ? -8.627 5.483 11.213 1.00 8.43 101 ASP A N 1
ATOM 718 C CA . ASP A 1 101 ? -8.071 4.163 11.316 1.00 10.88 101 ASP A CA 1
ATOM 719 C C . ASP A 1 101 ? -6.994 4.083 10.251 1.00 12.05 101 ASP A C 1
ATOM 720 O O . ASP A 1 101 ? -7.272 4.491 9.125 1.00 10.71 101 ASP A O 1
ATOM 725 N N . ILE A 1 102 ? -5.759 3.671 10.573 1.00 16.78 102 ILE A N 1
ATOM 726 C CA . ILE A 1 102 ? -4.607 3.672 9.655 1.00 15.26 102 ILE A CA 1
ATOM 727 C C . ILE A 1 102 ? -4.041 2.241 9.667 1.00 18.76 102 ILE A C 1
ATOM 728 O O . ILE A 1 102 ? -3.789 1.722 10.756 1.00 17.70 102 ILE A O 1
ATOM 733 N N . THR A 1 103 ? -3.928 1.554 8.516 1.00 16.44 103 THR A N 1
ATOM 734 C CA . THR A 1 103 ? -3.287 0.263 8.388 1.00 16.58 103 THR A CA 1
ATOM 735 C C . THR A 1 103 ? -2.119 0.542 7.483 1.00 16.46 103 THR A C 1
ATOM 736 O O . THR A 1 103 ? -2.383 1.052 6.382 1.00 15.56 103 THR A O 1
ATOM 740 N N . SER A 1 104 ? -0.880 0.307 7.919 1.00 16.80 104 SER A N 1
ATOM 741 C CA . SER A 1 104 ? 0.280 0.479 7.059 1.00 19.88 104 SER A CA 1
ATOM 742 C C . SER A 1 104 ? 1.060 -0.811 6.805 1.00 19.07 104 SER A C 1
ATOM 743 O O . SER A 1 104 ? 1.212 -1.666 7.673 1.00 14.79 104 SER A O 1
ATOM 746 N N . LEU A 1 105 ? 1.561 -0.987 5.593 1.00 24.46 105 LEU A N 1
ATOM 747 C CA . LEU A 1 105 ? 2.460 -2.065 5.272 1.00 24.00 105 LEU A CA 1
ATOM 748 C C . LEU A 1 105 ? 3.727 -1.266 5.046 1.00 24.77 105 LEU A C 1
ATOM 749 O O . LEU A 1 105 ? 3.926 -0.518 4.088 1.00 18.78 105 LEU A O 1
ATOM 754 N N . VAL A 1 106 ? 4.555 -1.369 6.048 1.00 26.71 106 VAL A N 1
ATOM 755 C CA . VAL A 1 106 ? 5.797 -0.687 6.037 1.00 31.83 106 VAL A CA 1
ATOM 756 C C . VAL A 1 106 ? 6.687 -1.911 5.876 1.00 35.55 106 VAL A C 1
ATOM 757 O O . VAL A 1 106 ? 6.928 -2.676 6.822 1.00 38.85 106 VAL A O 1
ATOM 761 N N . ALA A 1 107 ? 6.998 -2.112 4.587 1.00 35.36 107 ALA A N 1
ATOM 762 C CA . ALA A 1 107 ? 7.868 -3.156 4.098 1.00 33.06 107 ALA A CA 1
ATOM 763 C C . ALA A 1 107 ? 7.872 -4.488 4.866 1.00 32.22 107 ALA A C 1
ATOM 764 O O . ALA A 1 107 ? 8.741 -4.805 5.690 1.00 28.59 107 ALA A O 1
ATOM 766 N N . GLY A 1 108 ? 6.836 -5.287 4.599 1.00 29.86 108 GLY A N 1
ATOM 767 C CA . GLY A 1 108 ? 6.675 -6.519 5.330 1.00 30.67 108 GLY A CA 1
ATOM 768 C C . GLY A 1 108 ? 5.707 -6.272 6.480 1.00 32.57 108 GLY A C 1
ATOM 769 O O . GLY A 1 108 ? 4.593 -6.820 6.485 1.00 32.28 108 GLY A O 1
ATOM 770 N N . ALA A 1 109 ? 6.063 -5.413 7.441 1.00 32.00 109 ALA A N 1
ATOM 771 C CA . ALA A 1 109 ? 5.241 -5.249 8.642 1.00 29.77 109 ALA A CA 1
ATOM 772 C C . ALA A 1 109 ? 3.932 -4.536 8.428 1.00 27.15 109 ALA A C 1
ATOM 773 O O . ALA A 1 109 ? 3.873 -3.553 7.695 1.00 26.62 109 ALA A O 1
ATOM 775 N N . VAL A 1 110 ? 2.913 -4.989 9.138 1.00 26.97 110 VAL A N 1
ATOM 776 C CA . VAL A 1 110 ? 1.603 -4.367 9.105 1.00 26.21 110 VAL A CA 1
ATOM 777 C C . VAL A 1 110 ? 1.475 -3.628 10.421 1.00 26.27 110 VAL A C 1
ATOM 778 O O . VAL A 1 110 ? 1.914 -4.128 11.464 1.00 27.38 110 VAL A O 1
ATOM 782 N N . HIS A 1 111 ? 1.000 -2.393 10.391 1.00 23.13 111 HIS A N 1
ATOM 783 C CA . HIS A 1 111 ? 0.705 -1.615 11.591 1.00 23.38 111 HIS A CA 1
ATOM 784 C C . HIS A 1 111 ? -0.713 -1.125 11.450 1.00 22.17 111 HIS A C 1
ATOM 785 O O . HIS A 1 111 ? -1.205 -0.828 10.364 1.00 23.21 111 HIS A O 1
ATOM 792 N N . ARG A 1 112 ? -1.417 -1.171 12.540 1.00 16.74 112 ARG A N 1
ATOM 793 C CA . ARG A 1 112 ? -2.804 -0.803 12.585 1.00 18.62 112 ARG A CA 1
ATOM 794 C C . ARG A 1 112 ? -2.716 0.162 13.788 1.00 20.53 112 ARG A C 1
ATOM 795 O O . ARG A 1 112 ? -2.216 -0.199 14.875 1.00 20.23 112 ARG A O 1
ATOM 803 N N . THR A 1 113 ? -3.039 1.432 13.556 1.00 18.37 113 THR A N 1
ATOM 804 C CA . THR A 1 113 ? -2.970 2.510 14.531 1.00 17.53 113 THR A CA 1
ATOM 805 C C . THR A 1 113 ? -4.287 3.173 14.397 1.00 14.46 113 THR A C 1
ATOM 806 O O . THR A 1 113 ? -4.892 3.158 13.329 1.00 15.73 113 THR A O 1
ATOM 810 N N . MET A 1 114 ? -4.799 3.712 15.473 1.00 11.50 114 MET A N 1
ATOM 811 C CA . MET A 1 114 ? -5.949 4.525 15.319 1.00 9.40 114 MET A CA 1
ATOM 812 C C . MET A 1 114 ? -5.578 5.853 16.004 1.00 11.63 114 MET A C 1
ATOM 813 O O . MET A 1 114 ? -4.776 5.851 16.949 1.00 9.38 114 MET A O 1
ATOM 818 N N . LYS A 1 115 ? -6.101 7.014 15.566 1.00 10.56 115 LYS A N 1
ATOM 819 C CA . LYS A 1 115 ? -5.737 8.319 16.098 1.00 9.72 115 LYS A CA 1
ATOM 820 C C . LYS A 1 115 ? -6.944 9.165 16.299 1.00 7.17 115 LYS A C 1
ATOM 821 O O . LYS A 1 115 ? -7.942 9.107 15.586 1.00 9.79 115 LYS A O 1
ATOM 827 N N . LEU A 1 116 ? -6.852 9.964 17.323 1.00 8.60 116 LEU A N 1
ATOM 828 C CA . LEU A 1 116 ? -7.911 10.930 17.582 1.00 7.58 116 LEU A CA 1
ATOM 829 C C . LEU A 1 116 ? -7.328 12.289 17.238 1.00 4.85 116 LEU A C 1
ATOM 830 O O . LEU A 1 116 ? -6.376 12.733 17.900 1.00 4.06 116 LEU A O 1
ATOM 835 N N . TYR A 1 117 ? -7.871 12.967 16.240 1.00 5.47 117 TYR A N 1
ATOM 836 C CA . TYR A 1 117 ? -7.499 14.332 15.922 1.00 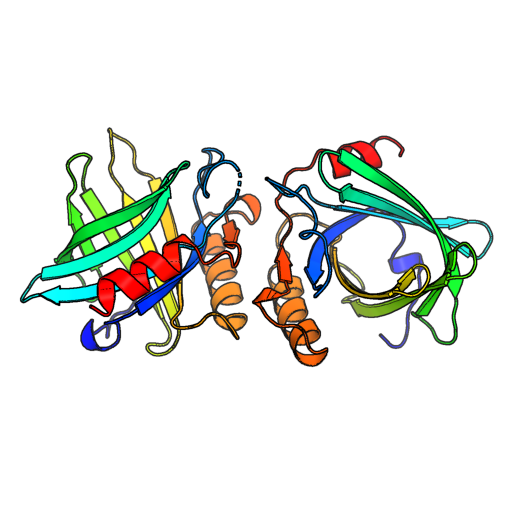7.28 117 TYR A CA 1
ATOM 837 C C . TYR A 1 117 ? -8.641 15.248 16.357 1.00 8.60 117 TYR A C 1
ATOM 838 O O . TYR A 1 117 ? -9.825 14.923 16.249 1.00 11.63 117 TYR A O 1
ATOM 847 N N . SER A 1 118 ? -8.254 16.389 16.902 1.00 8.46 118 SER A N 1
ATOM 848 C CA . SER A 1 118 ? -9.122 17.421 17.429 1.00 8.03 118 SER A CA 1
ATOM 849 C C . SER A 1 118 ? -8.811 18.771 16.800 1.00 9.79 118 SER A C 1
ATOM 850 O O . SER A 1 118 ? -7.713 19.062 16.349 1.00 13.23 118 SER A O 1
ATOM 853 N N . ARG A 1 119 ? -9.792 19.658 16.785 1.00 9.92 119 ARG A N 1
ATOM 854 C CA . ARG A 1 119 ? -9.663 21.034 16.298 1.00 10.64 119 ARG A CA 1
ATOM 855 C C . ARG A 1 119 ? -9.042 21.841 17.452 1.00 10.78 119 ARG A C 1
ATOM 856 O O . ARG A 1 119 ? -8.332 22.820 17.227 1.00 8.33 119 ARG A O 1
ATOM 864 N N . SER A 1 120 ? -9.155 21.405 18.714 1.00 9.81 120 SER A N 1
ATOM 865 C CA . SER A 1 120 ? -8.725 22.179 19.867 1.00 9.21 120 SER A CA 1
ATOM 866 C C . SER A 1 120 ? -7.918 21.388 20.907 1.00 8.66 120 SER A C 1
ATOM 867 O O . SER A 1 120 ? -7.912 20.164 20.919 1.00 10.70 120 SER A O 1
ATOM 870 N N . LEU A 1 121 ? -7.221 21.982 21.852 1.00 11.77 121 LEU A N 1
ATOM 871 C CA . LEU A 1 121 ? -6.385 21.298 22.828 1.00 14.56 121 LEU A CA 1
ATOM 872 C C . LEU A 1 121 ? -7.161 21.048 24.119 1.00 18.90 121 LEU A C 1
ATOM 873 O O . LEU A 1 121 ? -6.675 20.374 25.051 1.00 18.13 121 LEU A O 1
ATOM 878 N N . ASP A 1 122 ? -8.310 21.701 24.232 1.00 20.55 122 ASP A N 1
ATOM 879 C CA . ASP A 1 122 ? -9.111 21.657 25.429 1.00 24.33 122 ASP A CA 1
ATOM 880 C C . ASP A 1 122 ? -10.415 20.922 25.126 1.00 20.15 122 ASP A C 1
ATOM 881 O O . ASP A 1 122 ? -10.807 20.712 23.985 1.00 16.80 122 ASP A O 1
ATOM 886 N N . ASP A 1 123 ? -11.092 20.578 26.211 1.00 19.04 123 ASP A N 1
ATOM 887 C CA . ASP A 1 123 ? -12.382 19.944 26.208 1.00 21.57 123 ASP A CA 1
ATOM 888 C C . ASP A 1 123 ? -12.702 18.905 25.135 1.00 19.15 123 ASP A C 1
ATOM 889 O O . ASP A 1 123 ? -13.676 18.932 24.380 1.00 18.23 123 ASP A O 1
ATOM 894 N N . ASN A 1 124 ? -11.847 17.903 25.164 1.00 15.08 124 ASN A N 1
ATOM 895 C CA . ASN A 1 124 ? -11.927 16.781 24.249 1.00 15.09 124 ASN A CA 1
ATOM 896 C C . ASN A 1 124 ? -12.499 15.541 24.944 1.00 16.49 124 ASN A C 1
ATOM 897 O O . ASN A 1 124 ? -12.421 14.415 24.460 1.00 18.25 124 ASN A O 1
ATOM 902 N N . GLY A 1 125 ? -13.091 15.712 26.122 1.00 17.74 125 GLY A N 1
ATOM 903 C CA . GLY A 1 125 ? -13.610 14.662 26.992 1.00 14.18 125 GLY A CA 1
ATOM 904 C C . GLY A 1 125 ? -14.524 13.691 26.287 1.00 14.68 125 GLY A C 1
ATOM 905 O O . GLY A 1 125 ? -14.236 12.477 26.288 1.00 15.15 125 GLY A O 1
ATOM 906 N N . GLU A 1 126 ? -15.560 14.206 25.622 1.00 10.08 126 GLU A N 1
ATOM 907 C CA . GLU A 1 126 ? -16.483 13.351 24.846 1.00 13.88 126 GLU A CA 1
ATOM 908 C C . GLU A 1 126 ? -15.865 12.613 23.638 1.00 12.10 126 GLU A C 1
ATOM 909 O O . GLU A 1 126 ? -16.154 11.425 23.395 1.00 13.23 126 GLU A O 1
ATOM 915 N N . ALA A 1 127 ? -15.052 13.297 22.830 1.00 11.83 127 ALA A N 1
ATOM 916 C CA . ALA A 1 127 ? -14.284 12.674 21.762 1.00 12.43 127 ALA A CA 1
ATOM 917 C C . ALA A 1 127 ? -13.360 11.627 22.382 1.00 13.28 127 ALA A C 1
ATOM 918 O O . ALA A 1 127 ? -13.202 10.574 21.765 1.00 16.24 127 ALA A O 1
ATOM 920 N N . LEU A 1 128 ? -12.811 11.746 23.602 1.00 13.31 128 LEU A N 1
ATOM 921 C CA . LEU A 1 128 ? -11.913 10.717 24.106 1.00 14.26 128 LEU A CA 1
ATOM 922 C C . LEU A 1 128 ? -12.637 9.498 24.604 1.00 13.54 128 LEU A C 1
ATOM 923 O O . LEU A 1 128 ? -12.175 8.363 24.457 1.00 12.75 128 LEU A O 1
ATOM 928 N N . TYR A 1 129 ? -13.823 9.706 25.114 1.00 13.49 129 TYR A N 1
ATOM 929 C CA . TYR A 1 129 ? -14.627 8.587 25.571 1.00 14.28 129 TYR A CA 1
ATOM 930 C C . TYR A 1 129 ? -15.125 7.886 24.349 1.00 10.12 129 TYR A C 1
ATOM 931 O O . TYR A 1 129 ? -15.145 6.673 24.351 1.00 13.07 129 TYR A O 1
ATOM 940 N N . ASN A 1 130 ? -15.532 8.558 23.297 1.00 12.11 130 ASN A N 1
ATOM 941 C CA . ASN A 1 130 ? -15.863 7.850 22.070 1.00 12.89 130 ASN A CA 1
ATOM 942 C C . ASN A 1 130 ? -14.651 7.115 21.493 1.00 9.86 130 ASN A C 1
ATOM 943 O O . ASN A 1 130 ? -14.701 6.008 20.970 1.00 11.33 130 ASN A O 1
ATOM 948 N N . PHE A 1 131 ? -13.473 7.659 21.678 1.00 8.92 131 PHE A N 1
ATOM 949 C CA . PHE A 1 131 ? -12.256 7.039 21.222 1.00 9.46 131 PHE A CA 1
ATOM 950 C C . PHE A 1 131 ? -12.076 5.777 21.965 1.00 10.11 131 PHE A C 1
ATOM 951 O O . PHE A 1 131 ? -11.738 4.787 21.299 1.00 14.30 131 PHE A O 1
ATOM 959 N N . ARG A 1 132 ? -12.349 5.769 23.270 1.00 8.34 132 ARG A N 1
ATOM 960 C CA . ARG A 1 132 ? -12.186 4.521 23.987 1.00 9.19 132 ARG A CA 1
ATOM 961 C C . ARG A 1 132 ? -13.148 3.443 23.534 1.00 6.40 132 ARG A C 1
ATOM 962 O O . ARG A 1 132 ? -12.731 2.293 23.400 1.00 6.25 132 ARG A O 1
ATOM 970 N N . LYS A 1 133 ? -14.402 3.779 23.268 1.00 8.89 133 LYS A N 1
ATOM 971 C CA . LYS A 1 133 ? -15.397 2.831 22.763 1.00 12.52 133 LYS A CA 1
ATOM 972 C C . LYS A 1 133 ? -15.062 2.337 21.367 1.00 12.82 133 LYS A C 1
ATOM 973 O O . LYS A 1 133 ? -15.079 1.124 21.120 1.00 12.13 133 LYS A O 1
ATOM 979 N N . ILE A 1 134 ? -14.646 3.209 20.450 1.00 9.18 134 ILE A N 1
ATOM 980 C CA . ILE A 1 134 ? -14.304 2.733 19.123 1.00 8.82 134 ILE A CA 1
ATOM 981 C C . ILE A 1 134 ? -12.998 2.001 19.184 1.00 9.54 134 ILE A C 1
ATOM 982 O O . ILE A 1 134 ? -12.971 0.985 18.498 1.00 14.41 134 ILE A O 1
ATOM 987 N N . THR A 1 135 ? -11.920 2.292 19.924 1.00 8.44 135 THR A N 1
ATOM 988 C CA . THR A 1 135 ? -10.787 1.402 19.834 1.00 6.87 135 THR A CA 1
ATOM 989 C C . THR A 1 135 ? -11.076 0.077 20.535 1.00 10.35 135 THR A C 1
ATOM 990 O O . THR A 1 135 ? -10.592 -0.939 20.022 1.00 13.56 135 THR A O 1
ATOM 994 N N . SER A 1 136 ? -11.816 -0.078 21.639 1.00 13.76 136 SER A N 1
ATOM 995 C CA . SER A 1 136 ? -12.066 -1.411 22.193 1.00 17.19 136 SER A CA 1
ATOM 996 C C . SER A 1 136 ? -12.810 -2.241 21.166 1.00 18.86 136 SER A C 1
ATOM 997 O O . SER A 1 136 ? -12.367 -3.363 20.952 1.00 18.98 136 SER A O 1
ATOM 1000 N N . ASP A 1 137 ? -13.834 -1.711 20.451 1.00 21.57 137 ASP A N 1
ATOM 1001 C CA . ASP A 1 137 ? -14.570 -2.425 19.405 1.00 19.03 137 ASP A CA 1
ATOM 1002 C C . ASP A 1 137 ? -13.599 -2.881 18.357 1.00 19.97 137 ASP A C 1
ATOM 1003 O O . ASP A 1 137 ? -13.792 -3.943 17.798 1.00 24.83 137 ASP A O 1
ATOM 1008 N N . HIS A 1 138 ? -12.552 -2.143 18.005 1.00 18.43 138 HIS A N 1
ATOM 1009 C CA . HIS A 1 138 ? -11.598 -2.560 16.993 1.00 11.56 138 HIS A CA 1
ATOM 1010 C C . HIS A 1 138 ? -10.519 -3.431 17.506 1.00 13.32 138 HIS A C 1
ATOM 1011 O O . HIS A 1 138 ? -9.563 -3.690 16.762 1.00 12.56 138 HIS A O 1
ATOM 1018 N N . GLY A 1 139 ? -10.624 -3.848 18.757 1.00 12.58 139 GLY A N 1
ATOM 1019 C CA . GLY A 1 139 ? -9.665 -4.783 19.282 1.00 14.32 139 GLY A CA 1
ATOM 1020 C C . GLY A 1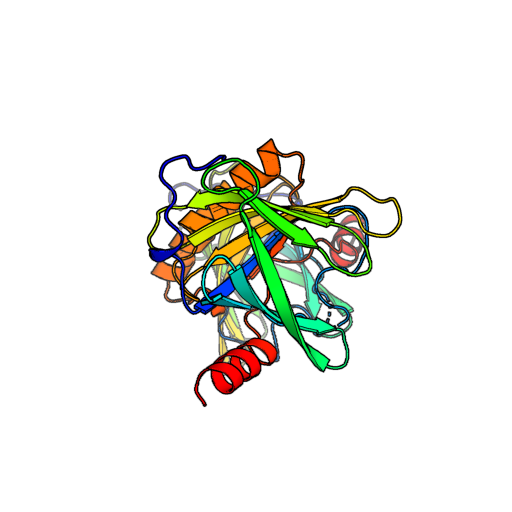 139 ? -8.455 -4.207 19.979 1.00 11.50 139 GLY A C 1
ATOM 1021 O O . GLY A 1 139 ? -7.419 -4.860 20.046 1.00 14.46 139 GLY A O 1
ATOM 1022 N N . PHE A 1 140 ? -8.536 -3.046 20.579 1.00 10.31 140 PHE A N 1
ATOM 1023 C CA . PHE A 1 140 ? -7.406 -2.496 21.266 1.00 12.32 140 PHE A CA 1
ATOM 1024 C C . PHE A 1 140 ? -7.757 -2.506 22.709 1.00 12.11 140 PHE A C 1
ATOM 1025 O O . PHE A 1 140 ? -8.886 -2.240 23.088 1.00 15.26 140 PHE A O 1
ATOM 1033 N N . SER A 1 141 ? -6.789 -2.822 23.526 1.00 13.26 141 SER A N 1
ATOM 1034 C CA . SER A 1 141 ? -6.893 -2.732 24.959 1.00 14.60 141 SER A CA 1
ATOM 1035 C C . SER A 1 141 ? -6.749 -1.305 25.488 1.00 12.17 141 SER A C 1
ATOM 1036 O O . SER A 1 141 ? -6.143 -0.471 24.832 1.00 10.39 141 SER A O 1
ATOM 1039 N N . GLU A 1 142 ? -7.218 -0.989 26.698 1.00 9.50 142 GLU A N 1
ATOM 1040 C CA . GLU A 1 142 ? -6.955 0.285 27.371 1.00 12.89 142 GLU A CA 1
ATOM 1041 C C . GLU A 1 142 ? -5.464 0.546 27.520 1.00 12.50 142 GLU A C 1
ATOM 1042 O O . GLU A 1 142 ? -5.017 1.686 27.513 1.00 12.91 142 GLU A O 1
ATOM 1048 N N . THR A 1 143 ? -4.719 -0.546 27.597 1.00 13.80 143 THR A N 1
ATOM 1049 C CA . THR A 1 143 ? -3.273 -0.572 27.658 1.00 15.46 143 THR A CA 1
ATOM 1050 C C . THR A 1 143 ? -2.640 -0.073 26.357 1.00 11.93 143 THR A C 1
ATOM 1051 O O . THR A 1 143 ? -1.490 0.347 26.274 1.00 11.77 143 THR A O 1
ATOM 1055 N N . ASP A 1 144 ? -3.403 -0.174 25.280 1.00 12.60 144 ASP A N 1
ATOM 1056 C CA . ASP A 1 144 ? -2.951 0.199 23.972 1.00 9.90 144 ASP A CA 1
ATOM 1057 C C . ASP A 1 144 ? -3.239 1.642 23.635 1.00 8.97 144 ASP A C 1
ATOM 1058 O O . ASP A 1 144 ? -2.883 2.018 22.528 1.00 9.41 144 ASP A O 1
ATOM 1063 N N . LEU A 1 145 ? -3.917 2.428 24.484 1.00 10.06 145 LEU A N 1
ATOM 1064 C CA . LEU A 1 145 ? -4.213 3.824 24.217 1.00 11.87 145 LEU A CA 1
ATOM 1065 C C . LEU A 1 145 ? -3.170 4.750 24.841 1.00 13.26 145 LEU A C 1
ATOM 1066 O O . LEU A 1 145 ? -2.744 4.508 25.986 1.00 14.27 145 LEU A O 1
ATOM 1071 N N . TYR A 1 146 ? -2.698 5.781 24.111 1.00 12.43 146 TYR A N 1
ATOM 1072 C CA . TYR A 1 146 ? -1.727 6.737 24.635 1.00 10.08 146 TYR A CA 1
ATOM 1073 C C . TYR A 1 146 ? -2.346 8.090 24.424 1.00 9.78 146 TYR A C 1
ATOM 1074 O O . TYR A 1 146 ? -2.759 8.393 23.311 1.00 11.31 146 TYR A O 1
ATOM 1083 N N . ILE A 1 147 ? -2.452 8.882 25.478 1.00 10.11 147 ILE A N 1
ATOM 1084 C CA . ILE A 1 147 ? -3.029 10.212 25.454 1.00 10.42 147 ILE A CA 1
ATOM 1085 C C . ILE A 1 147 ? -1.792 11.109 25.495 1.00 13.64 147 ILE A C 1
ATOM 1086 O O . ILE A 1 147 ? -0.902 10.944 26.347 1.00 14.11 147 ILE A O 1
ATOM 1091 N N . LEU A 1 148 ? -1.691 12.012 24.510 1.00 12.76 148 LEU A N 1
ATOM 1092 C CA . LEU A 1 148 ? -0.481 12.768 24.293 1.00 9.91 148 LEU A CA 1
ATOM 1093 C C . LEU A 1 148 ? -0.373 13.823 25.328 1.00 11.14 148 LEU A C 1
ATOM 1094 O O . LEU A 1 148 ? -1.344 14.419 25.785 1.00 11.96 148 LEU A O 1
ATOM 1099 N N . LYS A 1 149 ? 0.837 14.001 25.795 1.00 15.25 149 LYS A N 1
ATOM 1100 C CA . LYS A 1 149 ? 1.137 15.065 26.725 1.00 16.95 149 LYS A CA 1
ATOM 1101 C C . LYS A 1 149 ? 1.027 16.404 26.024 1.00 14.01 149 LYS A C 1
ATOM 1102 O O . LYS A 1 149 ? 1.375 16.590 24.862 1.00 13.40 149 LYS A O 1
ATOM 1108 N N . HIS A 1 150 ? 0.607 17.420 26.737 1.00 14.63 150 HIS A N 1
ATOM 1109 C CA . HIS A 1 150 ? 0.534 18.733 26.180 1.00 14.58 150 HIS A CA 1
ATOM 1110 C C . HIS A 1 150 ? 1.897 19.435 26.061 1.00 16.24 150 HIS A C 1
ATOM 1111 O O . HIS A 1 150 ? 2.092 20.530 26.573 1.00 17.69 150 HIS A O 1
ATOM 1118 N N . ASP A 1 151 ? 2.883 18.855 25.402 1.00 14.86 151 ASP A N 1
ATOM 1119 C CA . ASP A 1 151 ? 4.140 19.512 25.132 1.00 12.56 151 ASP A CA 1
ATOM 1120 C C . ASP A 1 151 ? 3.938 19.897 23.717 1.00 13.03 151 ASP A C 1
ATOM 1121 O O . ASP A 1 151 ? 3.855 19.011 22.857 1.00 13.02 151 ASP A O 1
ATOM 1126 N N . LEU A 1 152 ? 3.891 21.191 23.462 1.00 12.64 152 LEU A N 1
ATOM 1127 C CA . LEU A 1 152 ? 3.594 21.689 22.136 1.00 12.54 152 LEU A CA 1
ATOM 1128 C C . LEU A 1 152 ? 4.709 22.064 21.215 1.00 11.43 152 LEU A C 1
ATOM 1129 O O . LEU A 1 152 ? 4.437 22.793 20.267 1.00 14.37 152 LEU A O 1
ATOM 1134 N N . THR A 1 153 ? 5.952 21.625 21.433 1.00 13.65 153 THR A N 1
ATOM 1135 C CA . THR A 1 153 ? 7.129 21.869 20.593 1.00 11.26 153 THR A CA 1
ATOM 1136 C C . THR A 1 153 ? 7.006 21.401 19.167 1.00 12.94 153 THR A C 1
ATOM 1137 O O . THR A 1 153 ? 7.391 22.123 18.251 1.00 12.93 153 THR A O 1
ATOM 1141 N N . CYS A 1 154 ? 6.497 20.193 18.942 1.00 14.00 154 CYS A N 1
ATOM 1142 C CA . CYS A 1 154 ? 6.326 19.679 17.587 1.00 14.69 154 CYS A CA 1
ATOM 1143 C C . CYS A 1 154 ? 5.165 20.418 16.905 1.00 13.48 154 CYS A C 1
ATOM 1144 O O . CYS A 1 154 ? 5.200 20.772 15.715 1.00 16.09 154 CYS A O 1
ATOM 1147 N N . VAL A 1 155 ? 4.130 20.748 17.675 1.00 14.37 155 VAL A N 1
ATOM 1148 C CA . VAL A 1 155 ? 2.941 21.460 17.176 1.00 13.55 155 VAL A CA 1
ATOM 1149 C C . VAL A 1 155 ? 3.356 22.819 16.646 1.00 10.44 155 VAL A C 1
ATOM 1150 O O . VAL A 1 155 ? 2.980 23.186 15.541 1.00 9.07 155 VAL A O 1
ATOM 1154 N N . LYS A 1 156 ? 4.198 23.528 17.423 1.00 11.67 156 LYS A N 1
ATOM 1155 C CA . LYS A 1 156 ? 4.651 24.882 17.101 1.00 7.42 156 LYS A CA 1
ATOM 1156 C C . LYS A 1 156 ? 5.594 24.856 15.924 1.00 7.73 156 LYS A C 1
ATOM 1157 O O . LYS A 1 156 ? 5.669 25.788 15.125 1.00 10.23 156 LYS A O 1
ATOM 1163 N N . VAL A 1 157 ? 6.331 23.767 15.776 1.00 9.23 157 VAL A N 1
ATOM 1164 C CA . VAL A 1 157 ? 7.199 23.578 14.639 1.00 9.84 157 VAL A CA 1
ATOM 1165 C C . VAL A 1 157 ? 6.344 23.596 13.378 1.00 13.05 157 VAL A C 1
ATOM 1166 O O . VAL A 1 157 ? 6.587 24.383 12.441 1.00 13.97 157 VAL A O 1
ATOM 1170 N N . LEU A 1 158 ? 5.288 22.785 13.372 1.00 13.84 158 LEU A N 1
ATOM 1171 C CA . LEU A 1 158 ? 4.385 22.690 12.228 1.00 14.77 158 LEU A CA 1
ATOM 1172 C C . LEU A 1 158 ? 3.583 23.976 12.072 1.00 12.34 158 LEU A C 1
ATOM 1173 O O . LEU A 1 158 ? 3.261 24.356 10.961 1.00 12.45 158 LEU A O 1
ATOM 1178 N N . GLN A 1 159 ? 3.215 24.678 13.161 1.00 14.68 159 GLN A N 1
ATOM 1179 C CA . GLN A 1 159 ? 2.503 25.947 13.061 1.00 15.71 159 GLN A CA 1
ATOM 1180 C C . GLN A 1 159 ? 3.325 26.947 12.266 1.00 21.31 159 GLN A C 1
ATOM 1181 O O . GLN A 1 159 ? 2.736 27.683 11.477 1.00 21.53 159 GLN A O 1
ATOM 1187 N N . SER A 1 160 ? 4.661 26.943 12.370 1.00 24.91 160 SER A N 1
ATOM 1188 C CA . SER A 1 160 ? 5.512 27.944 11.733 1.00 31.07 160 SER A CA 1
ATOM 1189 C C . SER A 1 160 ? 5.443 27.949 10.209 1.00 35.91 160 SER A C 1
ATOM 1190 O O . SER A 1 160 ? 5.330 28.987 9.513 1.00 35.72 160 SER A O 1
ATOM 1193 N N . ALA A 1 161 ? 5.611 26.715 9.756 1.00 39.64 161 ALA A N 1
ATOM 1194 C CA . ALA A 1 161 ? 5.637 26.391 8.347 1.00 45.21 161 ALA A CA 1
ATOM 1195 C C . ALA A 1 161 ? 5.548 24.853 8.257 1.00 47.02 161 ALA A C 1
ATOM 1196 O O . ALA A 1 161 ? 4.481 24.258 8.043 1.00 47.02 161 ALA A O 1
ATOM 1198 N N . ALA A 1 162 ? 6.654 24.219 8.526 1.00 48.25 162 ALA A N 1
ATOM 1199 C CA . ALA A 1 162 ? 6.820 22.799 8.419 1.00 52.07 162 ALA A CA 1
ATOM 1200 C C . ALA A 1 162 ? 8.360 22.886 8.395 1.00 54.49 162 ALA A C 1
ATOM 1201 O O . ALA A 1 162 ? 8.937 22.994 9.486 1.00 55.59 162 ALA A O 1
ATOM 1203 N N . ALA B 1 1 ? -19.202 14.486 54.097 1.00 43.68 1 ALA B N 1
ATOM 1204 C CA . ALA B 1 1 ? -18.698 13.504 53.141 1.00 43.82 1 ALA B CA 1
ATOM 1205 C C . ALA B 1 1 ? -19.219 13.896 51.764 1.00 42.75 1 ALA B C 1
ATOM 1206 O O . ALA B 1 1 ? -20.259 14.566 51.842 1.00 44.97 1 ALA B O 1
ATOM 1208 N N . VAL B 1 2 ? -18.661 13.620 50.576 1.00 39.99 2 VAL B N 1
ATOM 1209 C CA . VAL B 1 2 ? -19.471 13.915 49.403 1.00 39.64 2 VAL B CA 1
ATOM 1210 C C . VAL B 1 2 ? -20.210 12.656 48.987 1.00 38.57 2 VAL B C 1
ATOM 1211 O O . VAL B 1 2 ? -21.336 12.786 48.508 1.00 40.76 2 VAL B O 1
ATOM 1215 N N . VAL B 1 3 ? -19.674 11.432 49.066 1.00 36.05 3 VAL B N 1
ATOM 1216 C CA . VAL B 1 3 ? -20.612 10.316 49.055 1.00 34.00 3 VAL B CA 1
ATOM 1217 C C . VAL B 1 3 ? -21.143 10.168 50.508 1.00 33.74 3 VAL B C 1
ATOM 1218 O O . VAL B 1 3 ? -20.380 10.087 51.482 1.00 32.56 3 VAL B O 1
ATOM 1222 N N . LYS B 1 4 ? -22.465 10.207 50.726 1.00 31.66 4 LYS B N 1
ATOM 1223 C CA . LYS B 1 4 ? -23.045 10.058 52.054 1.00 32.80 4 LYS B CA 1
ATOM 1224 C C . LYS B 1 4 ? -23.501 8.637 52.459 1.00 33.18 4 LYS B C 1
ATOM 1225 O O . LYS B 1 4 ? -24.153 8.495 53.483 1.00 39.37 4 LYS B O 1
ATOM 1231 N N . ASP B 1 5 ? -23.237 7.500 51.806 1.00 32.37 5 ASP B N 1
ATOM 1232 C CA . ASP B 1 5 ? -23.584 6.164 52.340 1.00 31.56 5 ASP B CA 1
ATOM 1233 C C . ASP B 1 5 ? -22.390 5.189 52.288 1.00 30.15 5 ASP B C 1
ATOM 1234 O O . ASP B 1 5 ? -22.418 3.954 52.104 1.00 24.54 5 ASP B O 1
ATOM 1239 N N . PHE B 1 6 ? -21.286 5.894 52.457 1.00 28.37 6 PHE B N 1
ATOM 1240 C CA . PHE B 1 6 ? -19.993 5.300 52.285 1.00 26.75 6 PHE B CA 1
ATOM 1241 C C . PHE B 1 6 ? -19.791 4.282 53.377 1.00 26.48 6 PHE B C 1
ATOM 1242 O O . PHE B 1 6 ? -20.273 4.523 54.489 1.00 28.34 6 PHE B O 1
ATOM 1250 N N . ASP B 1 7 ? -19.169 3.144 53.033 1.00 24.49 7 ASP B N 1
ATOM 1251 C CA . ASP B 1 7 ? -18.683 2.174 54.033 1.00 21.46 7 ASP B CA 1
ATOM 1252 C C . ASP B 1 7 ? -17.301 1.837 53.502 1.00 20.38 7 ASP B C 1
ATOM 1253 O O . ASP B 1 7 ? -17.146 1.555 52.310 1.00 19.83 7 ASP B O 1
ATOM 1258 N N . ILE B 1 8 ? -16.250 1.882 54.319 1.00 18.87 8 ILE B N 1
ATOM 1259 C CA . ILE B 1 8 ? -14.927 1.580 53.825 1.00 16.65 8 ILE B CA 1
ATOM 1260 C C . ILE B 1 8 ? -14.786 0.092 53.540 1.00 15.81 8 ILE B C 1
ATOM 1261 O O . ILE B 1 8 ? -13.906 -0.285 52.777 1.00 16.52 8 ILE B O 1
ATOM 1266 N N . SER B 1 9 ? -15.661 -0.758 54.091 1.00 13.23 9 SER B N 1
ATOM 1267 C CA . SER B 1 9 ? -15.720 -2.173 53.799 1.00 11.92 9 SER B CA 1
ATOM 1268 C C . SER B 1 9 ? -15.814 -2.511 52.337 1.00 10.43 9 SER B C 1
ATOM 1269 O O . SER B 1 9 ? -15.470 -3.614 51.933 1.00 8.22 9 SER B O 1
ATOM 1272 N N . LYS B 1 10 ? -16.347 -1.577 51.561 1.00 7.97 10 LYS B N 1
ATOM 1273 C CA . LYS B 1 10 ? -16.587 -1.861 50.169 1.00 10.46 10 LYS B CA 1
ATOM 1274 C C . LYS B 1 10 ? -15.419 -1.444 49.342 1.00 6.43 10 LYS B C 1
ATOM 1275 O O . LYS B 1 10 ? -15.530 -1.504 48.128 1.00 8.79 10 LYS B O 1
ATOM 1281 N N . PHE B 1 11 ? -14.342 -0.990 50.012 1.00 6.70 11 PHE B N 1
ATOM 1282 C CA . PHE B 1 11 ? -13.214 -0.353 49.373 1.00 8.72 11 PHE B CA 1
ATOM 1283 C C . PHE B 1 11 ? -11.929 -0.950 49.843 1.00 6.26 11 PHE B C 1
ATOM 1284 O O . PHE B 1 11 ? -10.873 -0.401 49.553 1.00 3.56 11 PHE B O 1
ATOM 1292 N N . LEU B 1 12 ? -11.912 -2.118 50.459 1.00 4.79 12 LEU B N 1
ATOM 1293 C CA . LEU B 1 12 ? -10.612 -2.585 50.958 1.00 6.93 12 LEU B CA 1
ATOM 1294 C C . LEU B 1 12 ? -9.838 -3.347 49.906 1.00 3.69 12 LEU B C 1
ATOM 1295 O O . LEU B 1 12 ? -10.431 -3.797 48.933 1.00 8.24 12 LEU B O 1
ATOM 1300 N N . GLY B 1 13 ? -8.517 -3.548 50.006 1.00 7.64 13 GLY B N 1
ATOM 1301 C CA . GLY B 1 13 ? -7.827 -4.309 48.990 1.00 4.06 13 GLY B CA 1
ATOM 1302 C C . GLY B 1 13 ? -7.042 -3.448 48.05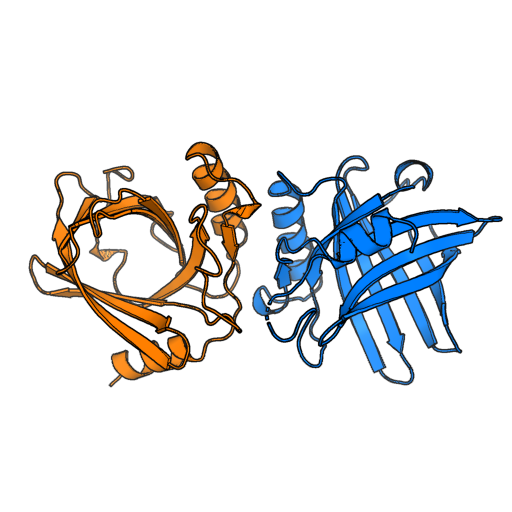4 1.00 7.12 13 GLY B C 1
ATOM 1303 O O . GLY B 1 13 ? -6.558 -2.383 48.433 1.00 5.93 13 GLY B O 1
ATOM 1304 N N . PHE B 1 14 ? -6.945 -3.864 46.800 1.00 3.15 14 PHE B N 1
ATOM 1305 C CA . PHE B 1 14 ? -6.042 -3.228 45.875 1.00 5.12 14 PHE B CA 1
ATOM 1306 C C . PHE B 1 14 ? -6.662 -2.267 44.873 1.00 4.47 14 PHE B C 1
ATOM 1307 O O . PHE B 1 14 ? -7.729 -2.528 44.304 1.00 6.85 14 PHE B O 1
ATOM 1315 N N . TRP B 1 15 ? -6.019 -1.139 44.601 1.00 2.94 15 TRP B N 1
ATOM 1316 C CA . TRP B 1 15 ? -6.556 -0.195 43.657 1.00 8.05 15 TRP B CA 1
ATOM 1317 C C . TRP B 1 15 ? -5.430 0.267 42.775 1.00 3.85 15 TRP B C 1
ATOM 1318 O O . TRP B 1 15 ? -4.293 0.343 43.217 1.00 3.36 15 TRP B O 1
ATOM 1329 N N . TYR B 1 16 ? -5.682 0.568 41.521 1.00 4.52 16 TYR B N 1
ATOM 1330 C CA . TYR B 1 16 ? -4.678 1.164 40.640 1.00 5.72 16 TYR B CA 1
ATOM 1331 C C . TYR B 1 16 ? -4.979 2.641 40.571 1.00 8.26 16 TYR B C 1
ATOM 1332 O O . TYR B 1 16 ? -6.155 3.047 40.511 1.00 7.51 16 TYR B O 1
ATOM 1341 N N . GLU B 1 17 ? -3.941 3.479 40.525 1.00 9.55 17 GLU B N 1
ATOM 1342 C CA . GLU B 1 17 ? -4.212 4.899 40.373 1.00 9.23 17 GLU B CA 1
ATOM 1343 C C . GLU B 1 17 ? -4.072 5.169 38.878 1.00 10.25 17 GLU B C 1
ATOM 1344 O O . GLU B 1 17 ? -3.001 5.082 38.284 1.00 11.53 17 GLU B O 1
ATOM 1350 N N . ILE B 1 18 ? -5.236 5.336 38.295 1.00 9.53 18 ILE B N 1
ATOM 1351 C CA . ILE B 1 18 ? -5.479 5.534 36.884 1.00 11.78 18 ILE B CA 1
ATOM 1352 C C . ILE B 1 18 ? -5.210 6.955 36.402 1.00 10.81 18 ILE B C 1
ATOM 1353 O O . ILE B 1 18 ? -4.734 7.139 35.284 1.00 10.11 18 ILE B O 1
ATOM 1358 N N . ALA B 1 19 ? -5.543 7.982 37.167 1.00 8.32 19 ALA B N 1
ATOM 1359 C CA . ALA B 1 19 ? -5.379 9.353 36.737 1.00 9.16 19 ALA B CA 1
ATOM 1360 C C . ALA B 1 19 ? -5.326 10.241 37.954 1.00 10.56 19 ALA B C 1
ATOM 1361 O O . ALA B 1 19 ? -5.766 9.848 39.056 1.00 7.76 19 ALA B O 1
ATOM 1363 N N . PHE B 1 20 ? -4.723 11.410 37.797 1.00 11.63 20 PHE B N 1
ATOM 1364 C CA . PHE B 1 20 ? -4.763 12.423 38.861 1.00 14.42 20 PHE B CA 1
ATOM 1365 C C . PHE B 1 20 ? -4.843 13.803 38.197 1.00 14.45 20 PHE B C 1
ATOM 1366 O O . PHE B 1 20 ? -4.601 13.930 36.985 1.00 15.73 20 PHE B O 1
ATOM 1374 N N . ALA B 1 21 ? -5.207 14.821 38.944 1.00 10.33 21 ALA B N 1
ATOM 1375 C CA . ALA B 1 21 ? -5.261 16.166 38.437 1.00 14.25 21 ALA B CA 1
ATOM 1376 C C . ALA B 1 21 ? -4.409 17.013 39.369 1.00 15.73 21 ALA B C 1
ATOM 1377 O O . ALA B 1 21 ? -4.701 16.944 40.558 1.00 16.34 21 ALA B O 1
ATOM 1379 N N . SER B 1 22 ? -3.374 17.773 39.013 1.00 22.04 22 SER B N 1
ATOM 1380 C CA . SER B 1 22 ? -2.652 18.644 39.948 1.00 26.86 22 SER B CA 1
ATOM 1381 C C . SER B 1 22 ? -2.304 19.920 39.211 1.00 28.14 22 SER B C 1
ATOM 1382 O O . SER B 1 22 ? -2.184 19.830 38.005 1.00 27.89 22 SER B O 1
ATOM 1385 N N . LYS B 1 23 ? -2.162 21.125 39.798 1.00 34.53 23 LYS B N 1
ATOM 1386 C CA . LYS B 1 23 ? -1.749 22.350 39.082 1.00 38.11 23 LYS B CA 1
ATOM 1387 C C . LYS B 1 23 ? -0.311 22.834 39.241 1.00 43.39 23 LYS B C 1
ATOM 1388 O O . LYS B 1 23 ? 0.409 22.534 40.198 1.00 44.28 23 LYS B O 1
ATOM 1394 C CA . MET B 1 24 ? 1.272 24.429 38.105 1.00 56.23 24 MET B CA 1
ATOM 1395 C CA . GLY B 1 25 ? 4.293 22.339 39.179 1.00 57.49 25 GLY B CA 1
ATOM 1396 C CA . THR B 1 26 ? 6.291 20.208 36.697 1.00 57.13 26 THR B CA 1
ATOM 1397 C CA . PRO B 1 27 ? 6.938 17.215 35.976 1.00 54.14 27 PRO B CA 1
ATOM 1398 C CA . GLY B 1 28 ? 4.851 16.285 39.097 1.00 50.95 28 GLY B CA 1
ATOM 1399 C CA . LEU B 1 29 ? 3.599 13.050 37.357 1.00 49.24 29 LEU B CA 1
ATOM 1400 C CA . ALA B 1 30 ? 6.779 11.081 37.789 1.00 47.47 30 ALA B CA 1
ATOM 1401 C CA . HIS B 1 31 ? 10.044 12.635 36.335 1.00 55.31 31 HIS B CA 1
ATOM 1402 C CA . LYS B 1 32 ? 11.461 11.024 33.060 1.00 62.02 32 LYS B CA 1
ATOM 1403 N N . GLU B 1 33 ? 9.848 9.209 32.919 1.00 60.12 33 GLU B N 1
ATOM 1404 C CA . GLU B 1 33 ? 9.157 7.956 32.581 1.00 56.37 33 GLU B CA 1
ATOM 1405 C C . GLU B 1 33 ? 8.201 7.648 33.687 1.00 52.28 33 GLU B C 1
ATOM 1406 O O . GLU B 1 33 ? 8.529 7.447 34.851 1.00 51.64 33 GLU B O 1
ATOM 1412 N N . GLU B 1 34 ? 6.954 7.677 33.270 1.00 49.10 34 GLU B N 1
ATOM 1413 C CA . GLU B 1 34 ? 5.861 7.432 34.178 1.00 44.46 34 GLU B CA 1
ATOM 1414 C C . GLU B 1 34 ? 5.555 5.973 34.500 1.00 40.45 34 GLU B C 1
ATOM 1415 O O . GLU B 1 34 ? 5.473 5.108 33.617 1.00 37.92 34 GLU B O 1
ATOM 1421 N N . LYS B 1 35 ? 5.344 5.761 35.806 1.00 35.90 35 LYS B N 1
ATOM 1422 C CA . LYS B 1 35 ? 5.015 4.450 36.305 1.00 30.56 35 LYS B CA 1
ATOM 1423 C C . LYS B 1 35 ? 3.694 4.549 37.051 1.00 28.58 35 LYS B C 1
ATOM 1424 O O . LYS B 1 35 ? 3.402 5.490 37.810 1.00 28.50 35 LYS B O 1
ATOM 1430 N N . MET B 1 36 ? 2.856 3.581 36.782 1.00 23.64 36 MET B N 1
ATOM 1431 C CA . MET B 1 36 ? 1.621 3.553 37.479 1.00 20.56 36 MET B CA 1
ATOM 1432 C C . MET B 1 36 ? 1.729 3.385 38.996 1.00 19.11 36 MET B C 1
ATOM 1433 O O . MET B 1 36 ? 2.582 2.655 39.517 1.00 19.83 36 MET B O 1
ATOM 1438 N N . GLY B 1 37 ? 0.857 4.103 39.709 1.00 18.88 37 GLY B N 1
ATOM 1439 C CA . GLY B 1 37 ? 0.708 4.005 41.140 1.00 13.75 37 GLY B CA 1
ATOM 1440 C C . GLY B 1 37 ? -0.432 3.066 41.435 1.00 10.01 37 GLY B C 1
ATOM 1441 O O . GLY B 1 37 ? -1.243 2.724 40.599 1.00 10.20 37 GLY B O 1
ATOM 1442 N N . ALA B 1 38 ? -0.563 2.744 42.680 1.00 13.19 38 ALA B N 1
ATOM 1443 C CA . ALA B 1 38 ? -1.554 1.802 43.147 1.00 11.56 38 ALA B CA 1
ATOM 1444 C C . ALA B 1 38 ? -1.679 1.979 44.654 1.00 13.00 38 ALA B C 1
ATOM 1445 O O . ALA B 1 38 ? -0.814 2.578 45.325 1.00 12.11 38 ALA B O 1
ATOM 1447 N N . MET B 1 39 ? -2.649 1.336 45.260 1.00 10.28 39 MET B N 1
ATOM 1448 C CA . MET B 1 39 ? -2.856 1.543 46.660 1.00 8.63 39 MET B CA 1
ATOM 1449 C C . MET B 1 39 ? -3.429 0.268 47.242 1.00 4.20 39 MET B C 1
ATOM 1450 O O . MET B 1 39 ? -4.229 -0.376 46.572 1.00 2.78 39 MET B O 1
ATOM 1455 N N . VAL B 1 40 ? -3.084 -0.028 48.480 1.00 3.75 40 VAL B N 1
ATOM 1456 C CA . VAL B 1 40 ? -3.638 -1.124 49.253 1.00 8.01 40 VAL B CA 1
ATOM 1457 C C . VAL B 1 40 ? -4.274 -0.400 50.424 1.00 9.80 40 VAL B C 1
ATOM 1458 O O . VAL B 1 40 ? -3.616 0.356 51.153 1.00 5.83 40 VAL B O 1
ATOM 1462 N N . VAL B 1 41 ? -5.543 -0.679 50.607 1.00 9.37 41 VAL B N 1
ATOM 1463 C CA . VAL B 1 41 ? -6.362 -0.117 51.655 1.00 8.90 41 VAL B CA 1
ATOM 1464 C C . VAL B 1 41 ? -6.620 -1.272 52.603 1.00 10.75 41 VAL B C 1
ATOM 1465 O O . VAL B 1 41 ? -7.207 -2.359 52.316 1.00 9.19 41 VAL B O 1
ATOM 1469 N N . GLU B 1 42 ? -6.293 -0.906 53.809 1.00 12.23 42 GLU B N 1
ATOM 1470 C CA . GLU B 1 42 ? -6.296 -1.873 54.853 1.00 17.37 42 GLU B CA 1
ATOM 1471 C C . GLU B 1 42 ? -7.049 -1.398 56.072 1.00 14.56 42 GLU B C 1
ATOM 1472 O O . GLU B 1 42 ? -6.846 -0.279 56.515 1.00 16.00 42 GLU B O 1
ATOM 1478 N N . LEU B 1 43 ? -7.928 -2.198 56.657 1.00 21.42 43 LEU B N 1
ATOM 1479 C CA . LEU B 1 43 ? -8.633 -1.811 57.892 1.00 25.20 43 LEU B CA 1
ATOM 1480 C C . LEU B 1 43 ? -7.936 -2.257 59.186 1.00 27.85 43 LEU B C 1
ATOM 1481 O O . LEU B 1 43 ? -8.065 -3.402 59.606 1.00 27.63 43 LEU B O 1
ATOM 1486 N N . LYS B 1 44 ? -7.195 -1.395 59.884 1.00 31.98 44 LYS B N 1
ATOM 1487 C CA . LYS B 1 44 ? -6.525 -1.804 61.092 1.00 33.07 44 LYS B CA 1
ATOM 1488 C C . LYS B 1 44 ? -7.126 -1.027 62.248 1.00 34.85 44 LYS B C 1
ATOM 1489 O O . LYS B 1 44 ? -6.644 0.023 62.646 1.00 32.01 44 LYS B O 1
ATOM 1495 N N . GLU B 1 45 ? -8.282 -1.547 62.681 1.00 37.16 45 GLU B N 1
ATOM 1496 C CA . GLU B 1 45 ? -9.107 -1.085 63.804 1.00 39.65 45 GLU B CA 1
ATOM 1497 C C . GLU B 1 45 ? -9.102 0.388 64.147 1.00 39.04 45 GLU B C 1
ATOM 1498 O O . GLU B 1 45 ? -8.175 0.899 64.788 1.00 42.43 45 GLU B O 1
ATOM 1504 N N . ASN B 1 46 ? -10.158 1.102 63.813 1.00 37.85 46 ASN B N 1
ATOM 1505 C CA . ASN B 1 46 ? -10.254 2.568 63.900 1.00 34.28 46 ASN B CA 1
ATOM 1506 C C . ASN B 1 46 ? -9.204 3.268 63.066 1.00 27.77 46 ASN B C 1
ATOM 1507 O O . ASN B 1 46 ? -9.279 4.491 62.934 1.00 26.22 46 ASN B O 1
ATOM 1512 N N . LEU B 1 47 ? -8.212 2.606 62.478 1.00 23.33 47 LEU B N 1
ATOM 1513 C CA . LEU B 1 47 ? -7.306 3.263 61.568 1.00 21.83 47 LEU B CA 1
ATOM 1514 C C . LEU B 1 47 ? -7.424 2.646 60.174 1.00 19.49 47 LEU B C 1
ATOM 1515 O O . LEU B 1 47 ? -7.605 1.432 60.039 1.00 17.10 47 LEU B O 1
ATOM 1520 N N . LEU B 1 48 ? -7.390 3.495 59.136 1.00 16.25 48 LEU B N 1
ATOM 1521 C CA . LEU B 1 48 ? -7.238 3.050 57.758 1.00 19.34 48 LEU B CA 1
ATOM 1522 C C . LEU B 1 48 ? -5.750 2.934 57.387 1.00 18.56 48 LEU B C 1
ATOM 1523 O O . LEU B 1 48 ? -5.097 3.979 57.395 1.00 18.93 48 LEU B O 1
ATOM 1528 N N . ALA B 1 49 ? -5.106 1.796 57.113 1.00 16.60 49 ALA B N 1
ATOM 1529 C CA . ALA B 1 49 ? -3.724 1.798 56.695 1.00 13.62 49 ALA B CA 1
ATOM 1530 C C . ALA B 1 49 ? -3.726 1.726 55.186 1.00 15.79 49 ALA B C 1
ATOM 1531 O O . ALA B 1 49 ? -4.346 0.843 54.583 1.00 16.06 49 ALA B O 1
ATOM 1533 N N . LEU B 1 50 ? -3.099 2.729 54.598 1.00 15.39 50 LEU B N 1
ATOM 1534 C CA . LEU B 1 50 ? -2.987 2.910 53.168 1.00 15.77 50 LEU B CA 1
ATOM 1535 C C . LEU B 1 50 ? -1.548 2.672 52.808 1.00 15.25 50 LEU B C 1
ATOM 1536 O O . LEU B 1 50 ? -0.688 3.236 53.484 1.00 19.35 50 LEU B O 1
ATOM 1541 N N . THR B 1 51 ? -1.213 1.864 51.822 1.00 11.92 51 THR B N 1
ATOM 1542 C CA . THR B 1 51 ? 0.140 1.719 51.339 1.00 12.42 51 THR B CA 1
ATOM 1543 C C . THR B 1 51 ? -0.014 1.996 49.860 1.00 16.23 51 THR B C 1
ATOM 1544 O O . THR B 1 51 ? -0.857 1.406 49.191 1.00 15.83 51 THR B O 1
ATOM 1548 N N . THR B 1 52 ? 0.759 2.961 49.397 1.00 13.59 52 THR B N 1
ATOM 1549 C CA . THR B 1 52 ? 0.767 3.537 48.068 1.00 14.56 52 THR B CA 1
ATOM 1550 C C . THR B 1 52 ? 2.118 3.217 47.455 1.00 14.20 52 THR B C 1
ATOM 1551 O O . THR B 1 52 ? 3.018 2.889 48.230 1.00 11.49 52 THR B O 1
ATOM 1555 N N . THR B 1 53 ? 2.308 3.218 46.131 1.00 12.36 53 THR B N 1
ATOM 1556 C CA . THR B 1 53 ? 3.615 3.093 45.571 1.00 14.39 53 THR B CA 1
ATOM 1557 C C . THR B 1 53 ? 3.531 4.101 44.462 1.00 17.54 53 THR B C 1
ATOM 1558 O O . THR B 1 53 ? 2.463 4.264 43.881 1.00 19.52 53 THR B O 1
ATOM 1562 N N . TYR B 1 54 ? 4.594 4.864 44.213 1.00 21.81 54 TYR B N 1
ATOM 1563 C CA . TYR B 1 54 ? 4.667 5.833 43.106 1.00 24.27 54 TYR B CA 1
ATOM 1564 C C . TYR B 1 54 ? 6.149 5.849 42.705 1.00 27.66 54 TYR B C 1
ATOM 1565 O O . TYR B 1 54 ? 6.982 5.363 43.496 1.00 27.54 54 TYR B O 1
ATOM 1574 N N . TYR B 1 55 ? 6.601 6.417 41.574 1.00 31.22 55 TYR B N 1
ATOM 1575 C CA . TYR B 1 55 ? 8.038 6.441 41.250 1.00 33.87 55 TYR B CA 1
ATOM 1576 C C . TYR B 1 55 ? 8.680 7.712 41.721 1.00 30.63 55 TYR B C 1
ATOM 1577 O O . TYR B 1 55 ? 8.379 8.784 41.226 1.00 29.66 55 TYR B O 1
ATOM 1586 N N . SER B 1 56 ? 9.524 7.678 42.719 1.00 33.35 56 SER B N 1
ATOM 1587 C CA . SER B 1 56 ? 10.198 8.874 43.164 1.00 37.75 56 SER B CA 1
ATOM 1588 C C . SER B 1 56 ? 11.618 8.557 42.698 1.00 42.71 56 SER B C 1
ATOM 1589 O O . SER B 1 56 ? 12.477 7.842 43.270 1.00 37.17 56 SER B O 1
ATOM 1592 N N . GLU B 1 57 ? 11.492 8.986 41.425 1.00 47.29 57 GLU B N 1
ATOM 1593 C CA . GLU B 1 57 ? 12.454 8.985 40.351 1.00 50.05 57 GLU B CA 1
ATOM 1594 C C . GLU B 1 57 ? 13.319 7.746 40.210 1.00 47.92 57 GLU B C 1
ATOM 1595 O O . GLU B 1 57 ? 12.961 6.907 39.371 1.00 48.12 57 GLU B O 1
ATOM 1601 N N . ASP B 1 58 ? 14.373 7.518 41.008 1.00 42.47 58 ASP B N 1
ATOM 1602 C CA . ASP B 1 58 ? 15.199 6.384 40.679 1.00 37.90 58 ASP B CA 1
ATOM 1603 C C . ASP B 1 58 ? 14.691 5.104 41.288 1.00 34.82 58 ASP B C 1
ATOM 1604 O O . ASP B 1 58 ? 15.316 4.039 41.097 1.00 31.43 58 ASP B O 1
ATOM 1609 N N . HIS B 1 59 ? 13.536 5.225 41.982 1.00 30.86 59 HIS B N 1
ATOM 1610 C CA . HIS B 1 59 ? 12.894 4.096 42.630 1.00 30.78 59 HIS B CA 1
ATOM 1611 C C . HIS B 1 59 ? 11.353 4.118 42.807 1.00 28.13 59 HIS B C 1
ATOM 1612 O O . HIS B 1 59 ? 10.621 5.112 42.836 1.00 25.17 59 HIS B O 1
ATOM 1619 N N . CYS B 1 60 ? 10.800 2.926 42.905 1.00 25.35 60 CYS B N 1
ATOM 1620 C CA . CYS B 1 60 ? 9.400 2.744 43.232 1.00 21.20 60 CYS B CA 1
ATOM 1621 C C . CYS B 1 60 ? 9.412 3.006 44.710 1.00 18.47 60 CYS B C 1
ATOM 1622 O O . CYS B 1 60 ? 10.169 2.308 45.418 1.00 17.28 60 CYS B O 1
ATOM 1625 N N . VAL B 1 61 ? 8.732 4.004 45.237 1.00 19.88 61 VAL B N 1
ATOM 1626 C CA . VAL B 1 61 ? 8.650 4.162 46.701 1.00 18.87 61 VAL B CA 1
ATOM 1627 C C . VAL B 1 61 ? 7.395 3.440 47.185 1.00 15.97 61 VAL B C 1
ATOM 1628 O O . VAL B 1 61 ? 6.393 3.430 46.461 1.00 14.32 61 VAL B O 1
ATOM 1632 N N . LEU B 1 62 ? 7.462 2.793 48.322 1.00 11.71 62 LEU B N 1
ATOM 1633 C CA . LEU B 1 62 ? 6.323 2.230 48.952 1.00 13.98 62 LEU B CA 1
ATOM 1634 C C . LEU B 1 62 ? 6.164 3.197 50.104 1.00 16.62 62 LEU B C 1
ATOM 1635 O O . LEU B 1 62 ? 7.105 3.543 50.797 1.00 18.22 62 LEU B O 1
ATOM 1640 N N . GLU B 1 63 ? 4.982 3.725 50.332 1.00 17.76 63 GLU B N 1
ATOM 1641 C CA . GLU B 1 63 ? 4.777 4.722 51.355 1.00 18.48 63 GLU B CA 1
ATOM 1642 C C . GLU B 1 63 ? 3.583 4.192 52.094 1.00 17.81 63 GLU B C 1
ATOM 1643 O O . GLU B 1 63 ? 2.599 3.956 51.416 1.00 17.46 63 GLU B O 1
ATOM 1649 N N . LYS B 1 64 ? 3.605 3.926 53.384 1.00 15.70 64 LYS B N 1
ATOM 1650 C CA . LYS B 1 64 ? 2.465 3.408 54.101 1.00 19.19 64 LYS B CA 1
ATOM 1651 C C . LYS B 1 64 ? 2.017 4.556 55.005 1.00 21.58 64 LYS B C 1
ATOM 1652 O O . LYS B 1 64 ? 2.855 5.310 55.510 1.00 23.86 64 LYS B O 1
ATOM 1658 N N . VAL B 1 65 ? 0.757 4.784 55.319 1.00 17.78 65 VAL B N 1
ATOM 1659 C CA . VAL B 1 65 ? 0.379 5.992 56.059 1.00 13.77 65 VAL B CA 1
ATOM 1660 C C . VAL B 1 65 ? -0.870 5.538 56.784 1.00 14.30 65 VAL B C 1
ATOM 1661 O O . VAL B 1 65 ? -1.489 4.553 56.372 1.00 13.97 65 VAL B O 1
ATOM 1665 N N . THR B 1 66 ? -1.286 6.178 57.840 1.00 12.15 66 THR B N 1
ATOM 1666 C CA . THR B 1 66 ? -2.535 5.856 58.467 1.00 15.52 66 THR B CA 1
ATOM 1667 C C . THR B 1 66 ? -3.540 7.012 58.279 1.00 18.07 66 THR B C 1
ATOM 1668 O O . THR B 1 66 ? -3.158 8.193 58.227 1.00 19.35 66 THR B O 1
ATOM 1672 N N . ALA B 1 67 ? -4.821 6.748 58.102 1.00 15.67 67 ALA B N 1
ATOM 1673 C CA . ALA B 1 67 ? -5.807 7.768 58.007 1.00 12.93 67 ALA B CA 1
ATOM 1674 C C . ALA B 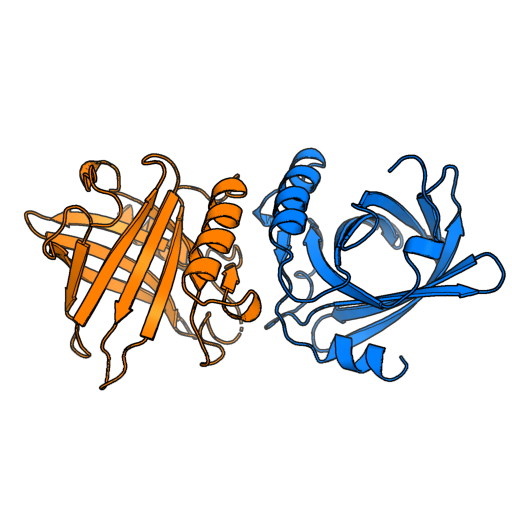1 67 ? -6.777 7.503 59.137 1.00 17.52 67 ALA B C 1
ATOM 1675 O O . ALA B 1 67 ? -6.964 6.328 59.528 1.00 17.64 67 ALA B O 1
ATOM 1677 N N . THR B 1 68 ? -7.402 8.566 59.664 1.00 18.30 68 THR B N 1
ATOM 1678 C CA . THR B 1 68 ? -8.489 8.459 60.638 1.00 17.97 68 THR B CA 1
ATOM 1679 C C . THR B 1 68 ? -9.742 9.076 60.049 1.00 14.58 68 THR B C 1
ATOM 1680 O O . THR B 1 68 ? -9.661 9.739 59.042 1.00 15.23 68 THR B O 1
ATOM 1684 N N . GLU B 1 69 ? -10.929 8.957 60.579 1.00 19.08 69 GLU B N 1
ATOM 1685 C CA . GLU B 1 69 ? -12.108 9.542 59.982 1.00 18.61 69 GLU B CA 1
ATOM 1686 C C . GLU B 1 69 ? -12.111 11.027 60.233 1.00 20.83 69 GLU B C 1
ATOM 1687 O O . GLU B 1 69 ? -11.657 11.452 61.300 1.00 19.46 69 GLU B O 1
ATOM 1693 N N . GLY B 1 70 ? -12.627 11.825 59.313 1.00 15.71 70 GLY B N 1
ATOM 1694 C CA . GLY B 1 70 ? -12.509 13.244 59.460 1.00 21.95 70 GLY B CA 1
ATOM 1695 C C . GLY B 1 70 ? -13.862 13.917 59.505 1.00 29.91 70 GLY B C 1
ATOM 1696 O O . GLY B 1 70 ? -13.995 14.918 58.795 1.00 34.70 70 GLY B O 1
ATOM 1697 N N . ASP B 1 71 ? -14.894 13.458 60.231 1.00 30.05 71 ASP B N 1
ATOM 1698 C CA . ASP B 1 71 ? -16.170 14.217 60.309 1.00 38.50 71 ASP B CA 1
ATOM 1699 C C . ASP B 1 71 ? -16.923 14.436 58.995 1.00 39.70 71 ASP B C 1
ATOM 1700 O O . ASP B 1 71 ? -17.080 15.511 58.383 1.00 38.75 71 ASP B O 1
ATOM 1705 N N . GLY B 1 72 ? -17.453 13.276 58.645 1.00 39.69 72 GLY B N 1
ATOM 1706 C CA . GLY B 1 72 ? -18.307 13.128 57.493 1.00 37.95 72 GLY B CA 1
ATOM 1707 C C . GLY B 1 72 ? -18.029 11.737 57.001 1.00 37.37 72 GLY B C 1
ATOM 1708 O O . GLY B 1 72 ? -16.872 11.324 57.143 1.00 35.62 72 GLY B O 1
ATOM 1709 N N . PRO B 1 73 ? -19.012 11.004 56.436 1.00 35.71 73 PRO B N 1
ATOM 1710 C CA . PRO B 1 73 ? -18.920 9.556 56.231 1.00 34.24 73 PRO B CA 1
ATOM 1711 C C . PRO B 1 73 ? -17.648 9.057 55.580 1.00 33.82 73 PRO B C 1
ATOM 1712 O O . PRO B 1 73 ? -16.902 8.230 56.121 1.00 34.30 73 PRO B O 1
ATOM 1716 N N . ALA B 1 74 ? -17.455 9.715 54.436 1.00 29.86 74 ALA B N 1
ATOM 1717 C CA . ALA B 1 74 ? -16.352 9.554 53.510 1.00 26.00 74 ALA B CA 1
ATOM 1718 C C . ALA B 1 74 ? -15.323 10.688 53.540 1.00 22.34 74 ALA B C 1
ATOM 1719 O O . ALA B 1 74 ? -14.992 11.229 52.479 1.00 20.43 74 ALA B O 1
ATOM 1721 N N . LYS B 1 75 ? -14.865 11.093 54.723 1.00 16.89 75 LYS B N 1
ATOM 1722 C CA . LYS B 1 75 ? -13.894 12.171 54.899 1.00 16.46 75 LYS B CA 1
ATOM 1723 C C . LYS B 1 75 ? -12.804 11.568 55.763 1.00 13.20 75 LYS B C 1
ATOM 1724 O O . LYS B 1 75 ? -13.101 11.033 56.831 1.00 10.97 75 LYS B O 1
ATOM 1730 N N . PHE B 1 76 ? -11.548 11.615 55.395 1.00 9.36 76 PHE B N 1
ATOM 1731 C CA . PHE B 1 76 ? -10.525 10.967 56.183 1.00 12.96 76 PHE B CA 1
ATOM 1732 C C . PHE B 1 76 ? -9.422 11.968 56.395 1.00 13.66 76 PHE B C 1
ATOM 1733 O O . PHE B 1 76 ? -9.292 12.902 55.603 1.00 13.74 76 PHE B O 1
ATOM 1741 N N . GLN B 1 77 ? -8.613 11.841 57.408 1.00 14.59 77 GLN B N 1
ATOM 1742 C CA . GLN B 1 77 ? -7.547 12.798 57.592 1.00 20.39 77 GLN B CA 1
ATOM 1743 C C . GLN B 1 77 ? -6.234 12.076 57.583 1.00 18.67 77 GLN B C 1
ATOM 1744 O O . GLN B 1 77 ? -6.235 11.020 58.198 1.00 19.71 77 GLN B O 1
ATOM 1750 N N . VAL B 1 78 ? -5.123 12.501 56.952 1.00 18.39 78 VAL B N 1
ATOM 1751 C CA . VAL B 1 78 ? -3.874 11.775 57.128 1.00 19.58 78 VAL B CA 1
ATOM 1752 C C . VAL B 1 78 ? -2.817 12.779 57.571 1.00 20.62 78 VAL B C 1
ATOM 1753 O O . VAL B 1 78 ? -2.704 13.861 56.985 1.00 24.03 78 VAL B O 1
ATOM 1757 N N . THR B 1 79 ? -2.131 12.558 58.693 1.00 18.77 79 THR B N 1
ATOM 1758 C CA . THR B 1 79 ? -1.183 13.560 59.142 1.00 20.86 79 THR B CA 1
ATOM 1759 C C . THR B 1 79 ? 0.192 13.049 58.855 1.00 24.52 79 THR B C 1
ATOM 1760 O O . THR B 1 79 ? 0.515 11.893 59.178 1.00 26.33 79 THR B O 1
ATOM 1764 N N . ARG B 1 80 ? 1.000 13.883 58.234 1.00 24.29 80 ARG B N 1
ATOM 1765 C CA . ARG B 1 80 ? 2.354 13.463 57.946 1.00 25.46 80 ARG B CA 1
ATOM 1766 C C . ARG B 1 80 ? 3.305 14.545 58.478 1.00 23.65 80 ARG B C 1
ATOM 1767 O O . ARG B 1 80 ? 2.806 15.597 58.825 1.00 17.52 80 ARG B O 1
ATOM 1775 N N . LEU B 1 81 ? 4.644 14.410 58.555 1.00 25.34 81 LEU B N 1
ATOM 1776 C CA . LEU B 1 81 ? 5.506 15.395 59.182 1.00 27.04 81 LEU B CA 1
ATOM 1777 C C . LEU B 1 81 ? 5.417 16.723 58.515 1.00 30.57 81 LEU B C 1
ATOM 1778 O O . LEU B 1 81 ? 5.597 17.726 59.186 1.00 29.91 81 LEU B O 1
ATOM 1783 N N . SER B 1 82 ? 5.048 16.703 57.241 1.00 35.88 82 SER B N 1
ATOM 1784 C CA . SER B 1 82 ? 4.733 17.912 56.496 1.00 43.50 82 SER B CA 1
ATOM 1785 C C . SER B 1 82 ? 3.531 18.602 57.185 1.00 45.90 82 SER B C 1
ATOM 1786 O O . SER B 1 82 ? 3.645 19.501 58.050 1.00 50.57 82 SER B O 1
ATOM 1789 N N . GLY B 1 83 ? 2.348 18.103 56.856 1.00 43.05 83 GLY B N 1
ATOM 1790 C CA . GLY B 1 83 ? 1.144 18.665 57.376 1.00 38.15 83 GLY B CA 1
ATOM 1791 C C . GLY B 1 83 ? 0.125 17.615 57.075 1.00 36.27 83 GLY B C 1
ATOM 1792 O O . GLY B 1 83 ? 0.444 16.465 56.749 1.00 35.20 83 GLY B O 1
ATOM 1793 N N . LYS B 1 84 ? -1.087 18.095 57.299 1.00 35.82 84 LYS B N 1
ATOM 1794 C CA . LYS B 1 84 ? -2.298 17.334 57.187 1.00 31.07 84 LYS B CA 1
ATOM 1795 C C . LYS B 1 84 ? -2.708 17.186 55.744 1.00 29.13 84 LYS B C 1
ATOM 1796 O O . LYS B 1 84 ? -2.393 18.066 54.928 1.00 28.98 84 LYS B O 1
ATOM 1802 N N . LYS B 1 85 ? -3.335 16.071 55.372 1.00 24.23 85 LYS B N 1
ATOM 1803 C CA . LYS B 1 85 ? -3.950 15.949 54.071 1.00 22.00 85 LYS B CA 1
ATOM 1804 C C . LYS B 1 85 ? -5.353 15.578 54.468 1.00 21.99 85 LYS B C 1
ATOM 1805 O O . LYS B 1 85 ? -5.615 14.888 55.452 1.00 20.62 85 LYS B O 1
ATOM 1811 N N . GLU B 1 86 ? -6.312 16.021 53.717 1.00 23.23 86 GLU B N 1
ATOM 1812 C CA . GLU B 1 86 ? -7.680 15.780 54.057 1.00 24.41 86 GLU B CA 1
ATOM 1813 C C . GLU B 1 86 ? -8.177 15.159 52.771 1.00 20.98 86 GLU B C 1
ATOM 1814 O O . GLU B 1 86 ? -7.997 15.769 51.714 1.00 16.69 86 GLU B O 1
ATOM 1820 N N . VAL B 1 87 ? -8.711 13.939 52.829 1.00 19.23 87 VAL B N 1
ATOM 1821 C CA . VAL B 1 87 ? -9.051 13.248 51.610 1.00 18.07 87 VAL B CA 1
ATOM 1822 C C . VAL B 1 87 ? -10.543 12.971 51.669 1.00 16.74 87 VAL B C 1
ATOM 1823 O O . VAL B 1 87 ? -11.129 12.708 52.709 1.00 17.04 87 VAL B O 1
ATOM 1827 N N . VAL B 1 88 ? -11.243 13.073 50.569 1.00 14.86 88 VAL B N 1
ATOM 1828 C CA . VAL B 1 88 ? -12.691 13.070 50.548 1.00 12.04 88 VAL B CA 1
ATOM 1829 C C . VAL B 1 88 ? -13.058 12.094 49.432 1.00 16.11 88 VAL B C 1
ATOM 1830 O O . VAL B 1 88 ? -12.438 12.209 48.351 1.00 10.06 88 VAL B O 1
ATOM 1834 N N . VAL B 1 89 ? -14.017 11.149 49.566 1.00 14.58 89 VAL B N 1
ATOM 1835 C CA . VAL B 1 89 ? -14.445 10.416 48.390 1.00 13.33 89 VAL B CA 1
ATOM 1836 C C . VAL B 1 89 ? -15.565 11.259 47.763 1.00 15.55 89 VAL B C 1
ATOM 1837 O O . VAL B 1 89 ? -16.595 11.557 48.370 1.00 16.11 89 VAL B O 1
ATOM 1841 N N . GLU B 1 90 ? -15.325 11.698 46.535 1.00 13.99 90 GLU B N 1
ATOM 1842 C CA . GLU B 1 90 ? -16.217 12.531 45.758 1.00 15.41 90 GLU B CA 1
ATOM 1843 C C . GLU B 1 90 ? -17.242 11.802 44.939 1.00 14.55 90 GLU B C 1
ATOM 1844 O O . GLU B 1 90 ? -18.285 12.360 44.641 1.00 13.40 90 GLU B O 1
ATOM 1850 N N . ALA B 1 91 ? -16.979 10.602 44.451 1.00 14.65 91 ALA B N 1
ATOM 1851 C CA . ALA B 1 91 ? -17.930 9.852 43.627 1.00 14.65 91 ALA B CA 1
ATOM 1852 C C . ALA B 1 91 ? -17.344 8.456 43.520 1.00 13.81 91 ALA B C 1
ATOM 1853 O O . ALA B 1 91 ? -16.133 8.250 43.505 1.00 12.41 91 ALA B O 1
ATOM 1855 N N . THR B 1 92 ? -18.222 7.482 43.444 1.00 13.45 92 THR B N 1
ATOM 1856 C CA . THR B 1 92 ? -17.835 6.101 43.306 1.00 12.82 92 THR B CA 1
ATOM 1857 C C . THR B 1 92 ? -19.091 5.400 42.838 1.00 13.12 92 THR B C 1
ATOM 1858 O O . THR B 1 92 ? -20.233 5.892 42.916 1.00 8.96 92 THR B O 1
ATOM 1862 N N . ASP B 1 93 ? -18.848 4.234 42.268 1.00 12.36 93 ASP B N 1
ATOM 1863 C CA . ASP B 1 93 ? -19.979 3.392 41.980 1.00 13.98 93 ASP B CA 1
ATOM 1864 C C . ASP B 1 93 ? -20.115 2.249 42.955 1.00 15.80 93 ASP B C 1
ATOM 1865 O O . ASP B 1 93 ? -21.033 1.417 42.818 1.00 15.88 93 ASP B O 1
ATOM 1870 N N . TYR B 1 94 ? -19.186 2.225 43.932 1.00 14.32 94 TYR B N 1
ATOM 1871 C CA . TYR B 1 94 ? -19.082 1.234 44.997 1.00 16.37 94 TYR B CA 1
ATOM 1872 C C . TYR B 1 94 ? -18.659 -0.100 44.462 1.00 16.13 94 TYR B C 1
ATOM 1873 O O . TYR B 1 94 ? -18.845 -1.114 45.116 1.00 16.72 94 TYR B O 1
ATOM 1882 N N . LEU B 1 95 ? -18.099 -0.155 43.255 1.00 19.27 95 LEU B N 1
ATOM 1883 C CA . LEU B 1 95 ? -17.850 -1.461 42.632 1.00 19.68 95 LEU B CA 1
ATOM 1884 C C . LEU B 1 95 ? -16.620 -1.437 41.756 1.00 16.17 95 LEU B C 1
ATOM 1885 O O . LEU B 1 95 ? -15.896 -2.436 41.737 1.00 16.28 95 LEU B O 1
ATOM 1890 N N . THR B 1 96 ? -16.365 -0.392 40.962 1.00 12.54 96 THR B N 1
ATOM 1891 C CA . THR B 1 96 ? -15.150 -0.389 40.148 1.00 12.69 96 THR B CA 1
ATOM 1892 C C . THR B 1 96 ? -14.179 0.766 40.387 1.00 12.39 96 THR B C 1
ATOM 1893 O O . THR B 1 96 ? -12.982 0.649 40.115 1.00 12.97 96 THR B O 1
ATOM 1897 N N . TYR B 1 97 ? -14.629 1.921 40.857 1.00 12.65 97 TYR B N 1
ATOM 1898 C CA . TYR B 1 97 ? -13.759 3.076 40.920 1.00 12.88 97 TYR B CA 1
ATOM 1899 C C . TYR B 1 97 ? -14.123 3.986 42.111 1.00 12.24 97 TYR B C 1
ATOM 1900 O O . TYR B 1 97 ? -15.184 3.817 42.715 1.00 9.81 97 TYR B O 1
ATOM 1909 N N . ALA B 1 98 ? -13.303 4.980 42.449 1.00 8.85 98 ALA B N 1
ATOM 1910 C CA . ALA B 1 98 ? -13.537 5.888 43.543 1.00 9.43 98 ALA B CA 1
ATOM 1911 C C . ALA B 1 98 ? -12.801 7.115 43.035 1.00 9.31 98 ALA B C 1
ATOM 1912 O O . ALA B 1 98 ? -11.714 6.973 42.466 1.00 6.91 98 ALA B O 1
ATOM 1914 N N . ILE B 1 99 ? -13.381 8.305 43.080 1.00 11.68 99 ILE B N 1
ATOM 1915 C CA . ILE B 1 99 ? -12.731 9.569 42.698 1.00 13.08 99 ILE B CA 1
ATOM 1916 C C . ILE B 1 99 ? -12.502 10.295 44.018 1.00 12.98 99 ILE B C 1
ATOM 1917 O O . ILE B 1 99 ? -13.412 10.509 44.828 1.00 9.06 99 ILE B O 1
ATOM 1922 N N . ILE B 1 100 ? -11.278 10.706 44.251 1.00 14.91 100 ILE B N 1
ATOM 1923 C CA . ILE B 1 100 ? -10.884 11.281 45.543 1.00 17.51 100 ILE B CA 1
ATOM 1924 C C . ILE B 1 100 ? -10.326 12.692 45.386 1.00 15.95 100 ILE B C 1
ATOM 1925 O O . ILE B 1 100 ? -9.586 13.008 44.434 1.00 13.40 100 ILE B O 1
ATOM 1930 N N . ASP B 1 101 ? -10.808 13.517 46.313 1.00 12.53 101 ASP B N 1
ATOM 1931 C CA . ASP B 1 101 ? -10.403 14.909 46.442 1.00 14.41 101 ASP B CA 1
ATOM 1932 C C . ASP B 1 101 ? -9.368 15.009 47.564 1.00 13.87 101 ASP B C 1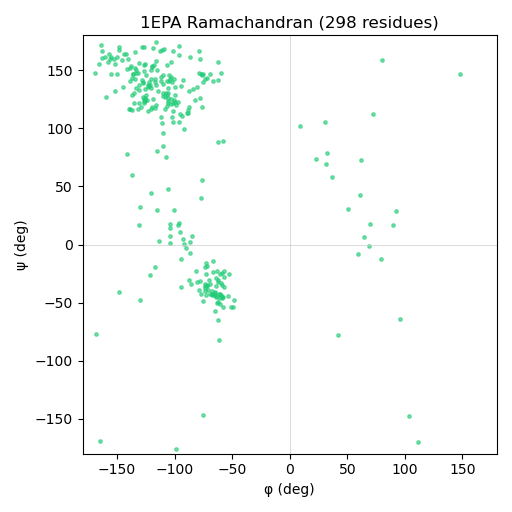
ATOM 1933 O O . ASP B 1 101 ? -9.664 14.575 48.674 1.00 14.92 101 ASP B O 1
ATOM 1938 N N . ILE B 1 102 ? -8.157 15.504 47.349 1.00 15.17 102 ILE B N 1
ATOM 1939 C CA . ILE B 1 102 ? -7.122 15.613 48.380 1.00 15.55 102 ILE B CA 1
ATOM 1940 C C . ILE B 1 102 ? -6.683 17.086 48.560 1.00 17.88 102 ILE B C 1
ATOM 1941 O O . ILE B 1 102 ? -6.199 17.698 47.594 1.00 13.70 102 ILE B O 1
ATOM 1946 N N . THR B 1 103 ? -6.905 17.682 49.744 1.00 17.98 103 THR B N 1
ATOM 1947 C CA . THR B 1 103 ? -6.380 18.988 50.127 1.00 21.50 103 THR B CA 1
ATOM 1948 C C . THR B 1 103 ? -5.157 18.688 51.002 1.00 26.17 103 THR B C 1
ATOM 1949 O O . THR B 1 103 ? -5.238 17.841 51.903 1.00 24.22 103 THR B O 1
ATOM 1953 N N . SER B 1 104 ? -3.982 19.243 50.757 1.00 29.43 104 SER B N 1
ATOM 1954 C CA . SER B 1 104 ? -2.795 18.831 51.487 1.00 35.43 104 SER B CA 1
ATOM 1955 C C . SER B 1 104 ? -2.013 20.062 51.852 1.00 38.35 104 SER B C 1
ATOM 1956 O O . SER B 1 104 ? -1.657 20.922 51.033 1.00 37.74 104 SER B O 1
ATOM 1959 N N . LEU B 1 105 ? -1.726 20.070 53.132 1.00 41.50 105 LEU B N 1
ATOM 1960 C CA . LEU B 1 105 ? -1.119 21.223 53.747 1.00 45.50 105 LEU B CA 1
ATOM 1961 C C . LEU B 1 105 ? 0.351 20.893 54.054 1.00 44.98 105 LEU B C 1
ATOM 1962 O O . LEU B 1 105 ? 0.738 20.510 55.144 1.00 44.52 105 LEU B O 1
ATOM 1967 N N . VAL B 1 106 ? 1.215 20.878 53.049 1.00 46.93 106 VAL B N 1
ATOM 1968 C CA . VAL B 1 106 ? 2.664 20.670 53.227 1.00 49.46 106 VAL B CA 1
ATOM 1969 C C . VAL B 1 106 ? 3.273 21.968 53.792 1.00 50.96 106 VAL B C 1
ATOM 1970 O O . VAL B 1 106 ? 2.579 22.664 54.544 1.00 53.08 106 VAL B O 1
ATOM 1974 N N . ALA B 1 107 ? 4.518 22.382 53.492 1.00 50.43 107 ALA B N 1
ATOM 1975 C CA . ALA B 1 107 ? 5.057 23.652 53.983 1.00 52.23 107 ALA B CA 1
ATOM 1976 C C . ALA B 1 107 ? 4.220 24.869 53.559 1.00 53.27 107 ALA B C 1
ATOM 1977 O O . ALA B 1 107 ? 4.351 25.402 52.451 1.00 54.77 107 ALA B O 1
ATOM 1979 N N . GLY B 1 108 ? 3.236 25.223 54.385 1.00 53.39 108 GLY B N 1
ATOM 1980 C CA . GLY B 1 108 ? 2.383 26.382 54.162 1.00 53.21 108 GLY B CA 1
ATOM 1981 C C . GLY B 1 108 ? 1.744 26.495 52.770 1.00 53.43 108 GLY B C 1
ATOM 1982 O O . GLY B 1 108 ? 1.464 27.591 52.249 1.00 55.33 108 GLY B O 1
ATOM 1983 N N . ALA B 1 109 ? 1.479 25.363 52.139 1.00 51.51 109 ALA B N 1
ATOM 1984 C CA . ALA B 1 109 ? 0.834 25.397 50.831 1.00 48.65 109 ALA B CA 1
ATOM 1985 C C . ALA B 1 109 ? -0.565 24.834 51.050 1.00 45.38 109 ALA B C 1
ATOM 1986 O O . ALA B 1 109 ? -0.831 24.297 52.150 1.00 44.23 109 ALA B O 1
ATOM 1988 N N . VAL B 1 110 ? -1.468 24.986 50.064 1.00 41.83 110 VAL B N 1
ATOM 1989 C CA . VAL B 1 110 ? -2.799 24.357 50.137 1.00 40.96 110 VAL B CA 1
ATOM 1990 C C . VAL B 1 110 ? -3.081 23.902 48.714 1.00 39.52 110 VAL B C 1
ATOM 1991 O O . VAL B 1 110 ? -3.754 24.620 47.958 1.00 39.78 110 VAL B O 1
ATOM 1995 N N . HIS B 1 111 ? -2.520 22.791 48.226 1.00 38.77 111 HIS B N 1
ATOM 1996 C CA . HIS B 1 111 ? -2.999 22.406 46.928 1.00 37.27 111 HIS B CA 1
ATOM 1997 C C . HIS B 1 111 ? -3.890 21.205 47.117 1.00 31.06 111 HIS B C 1
ATOM 1998 O O . HIS B 1 111 ? -4.004 20.593 48.171 1.00 26.01 111 HIS B O 1
ATOM 2005 N N . ARG B 1 112 ? -4.746 21.170 46.121 1.00 26.21 112 ARG B N 1
ATOM 2006 C CA . ARG B 1 112 ? -5.748 20.170 45.984 1.00 24.06 112 ARG B CA 1
ATOM 2007 C C . ARG B 1 112 ? -5.273 19.360 44.776 1.00 19.76 112 ARG B C 1
ATOM 2008 O O . ARG B 1 112 ? -4.691 19.880 43.823 1.00 17.93 112 ARG B O 1
ATOM 2016 N N . THR B 1 113 ? -5.398 18.065 44.912 1.00 19.16 113 THR B N 1
ATOM 2017 C CA . THR B 1 113 ? -5.095 17.065 43.906 1.00 17.78 113 THR B CA 1
ATOM 2018 C C . THR B 1 113 ? -6.353 16.214 43.853 1.00 17.70 113 THR B C 1
ATOM 2019 O O . THR B 1 113 ? -6.953 15.951 44.922 1.00 19.02 113 THR B O 1
ATOM 2023 N N . MET B 1 114 ? -6.804 15.758 42.692 1.00 13.41 114 MET B N 1
ATOM 2024 C CA . MET B 1 114 ? -7.920 14.810 42.695 1.00 11.62 114 MET B CA 1
ATOM 2025 C C . MET B 1 114 ? -7.381 13.505 42.135 1.00 10.71 114 MET B C 1
ATOM 2026 O O . MET B 1 114 ? -6.470 13.595 41.336 1.00 8.91 114 MET B O 1
ATOM 2031 N N . LYS B 1 115 ? -7.827 12.296 42.451 1.00 6.41 115 LYS B N 1
ATOM 2032 C CA . LYS B 1 115 ? -7.298 11.040 41.910 1.00 8.13 115 LYS B CA 1
ATOM 2033 C C . LYS B 1 115 ? -8.359 10.065 41.529 1.00 6.48 115 LYS B C 1
ATOM 2034 O O . LYS B 1 115 ? -9.369 9.978 42.236 1.00 9.13 115 LYS B O 1
ATOM 2040 N N . LEU B 1 116 ? -8.182 9.323 40.459 1.00 6.95 116 LEU B N 1
ATOM 2041 C CA . LEU B 1 116 ? -9.152 8.295 40.104 1.00 10.06 116 LEU B CA 1
ATOM 2042 C C . LEU B 1 116 ? -8.528 6.956 40.426 1.00 9.63 116 LEU B C 1
ATOM 2043 O O . LEU B 1 116 ? -7.494 6.629 39.874 1.00 11.23 116 LEU B O 1
ATOM 2048 N N . TYR B 1 117 ? -9.100 6.155 41.305 1.00 12.78 117 TYR B N 1
ATOM 2049 C CA . TYR B 1 117 ? -8.598 4.847 41.670 1.00 8.38 117 TYR B CA 1
ATOM 2050 C C . TYR B 1 117 ? -9.516 3.887 40.989 1.00 10.38 117 TYR B C 1
ATOM 2051 O O . TYR B 1 117 ? -10.735 4.126 40.976 1.00 8.86 117 TYR B O 1
ATOM 2060 N N . SER B 1 118 ? -8.959 2.809 40.458 1.00 8.72 118 SER B N 1
ATOM 2061 C CA . SER B 1 118 ? -9.816 1.788 39.896 1.00 9.58 118 SER B CA 1
ATOM 2062 C C . SER B 1 118 ? -9.372 0.412 40.343 1.00 8.58 118 SE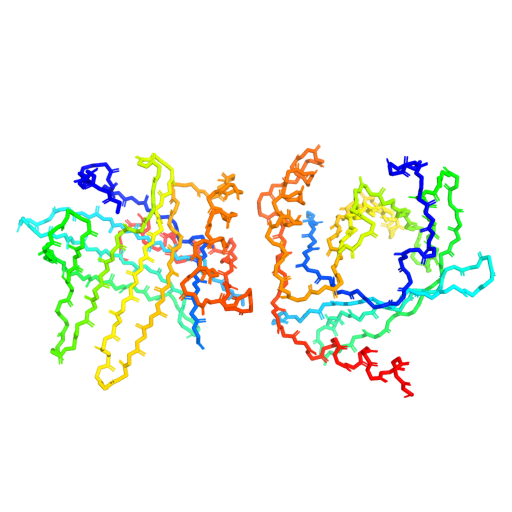R B C 1
ATOM 2063 O O . SER B 1 118 ? -8.213 0.098 40.636 1.00 8.32 118 SER B O 1
ATOM 2066 N N . ARG B 1 119 ? -10.361 -0.442 40.375 1.00 6.77 119 ARG B N 1
ATOM 2067 C CA . ARG B 1 119 ? -10.178 -1.842 40.723 1.00 10.49 119 ARG B CA 1
ATOM 2068 C C . ARG B 1 119 ? -9.492 -2.560 39.555 1.00 14.43 119 ARG B C 1
ATOM 2069 O O . ARG B 1 119 ? -8.872 -3.622 39.721 1.00 14.80 119 ARG B O 1
ATOM 2077 N N . SER B 1 120 ? -9.525 -1.999 38.336 1.00 15.16 120 SER B N 1
ATOM 2078 C CA . SER B 1 120 ? -9.006 -2.690 37.199 1.00 14.64 120 SER B CA 1
ATOM 2079 C C . SER B 1 120 ? -8.312 -1.736 36.254 1.00 14.66 120 SER B C 1
ATOM 2080 O O . SER B 1 120 ? -8.398 -0.506 36.283 1.00 9.88 120 SER B O 1
ATOM 2083 N N . LEU B 1 121 ? -7.563 -2.453 35.418 1.00 14.65 121 LEU B N 1
ATOM 2084 C CA . LEU B 1 121 ? -6.725 -1.938 34.344 1.00 17.69 121 LEU B CA 1
ATOM 2085 C C . LEU B 1 121 ? -7.435 -1.845 32.975 1.00 18.35 121 LEU B C 1
ATOM 2086 O O . LEU B 1 121 ? -6.866 -1.390 31.974 1.00 19.30 121 LEU B O 1
ATOM 2091 N N . ASP B 1 122 ? -8.702 -2.210 32.860 1.00 17.63 122 ASP B N 1
ATOM 2092 C CA . ASP B 1 122 ? -9.445 -2.088 31.624 1.00 23.31 122 ASP B CA 1
ATOM 2093 C C . ASP B 1 122 ? -10.882 -1.640 31.860 1.00 21.56 122 ASP B C 1
ATOM 2094 O O . ASP B 1 122 ? -11.465 -1.721 32.944 1.00 20.97 122 ASP B O 1
ATOM 2099 N N . ASP B 1 123 ? -11.498 -1.113 30.837 1.00 20.40 123 ASP B N 1
ATOM 2100 C CA . ASP B 1 123 ? -12.880 -0.679 30.919 1.00 21.64 123 ASP B CA 1
ATOM 2101 C C . ASP B 1 123 ? -13.069 0.424 31.965 1.00 21.99 123 ASP B C 1
ATOM 2102 O O . ASP B 1 123 ? -14.033 0.482 32.740 1.00 22.36 123 ASP B O 1
ATOM 2107 N N . ASN B 1 124 ? -12.098 1.357 31.932 1.00 18.82 124 ASN B N 1
ATOM 2108 C CA . ASN B 1 124 ? -12.151 2.549 32.767 1.00 17.18 124 ASN B CA 1
ATOM 2109 C C . ASN B 1 124 ? -12.715 3.731 31.998 1.00 16.54 124 ASN B C 1
ATOM 2110 O O . ASN B 1 124 ? -12.602 4.852 32.484 1.00 14.04 124 ASN B O 1
ATOM 2115 N N . GLY B 1 125 ? -13.396 3.524 30.857 1.00 13.63 125 GLY B N 1
ATOM 2116 C CA . GLY B 1 125 ? -13.849 4.598 29.972 1.00 13.75 125 GLY B CA 1
ATOM 2117 C C . GLY B 1 125 ? -14.801 5.588 30.652 1.00 15.81 125 GLY B C 1
ATOM 2118 O O . GLY B 1 125 ? -14.687 6.821 30.595 1.00 11.86 125 GLY B O 1
ATOM 2119 N N . GLU B 1 126 ? -15.700 4.921 31.380 1.00 16.78 126 GLU B N 1
ATOM 2120 C CA . GLU B 1 126 ? -16.820 5.559 32.045 1.00 16.34 126 GLU B CA 1
ATOM 2121 C C . GLU B 1 126 ? -16.241 6.261 33.256 1.00 12.88 126 GLU B C 1
ATOM 2122 O O . GLU B 1 126 ? -16.388 7.478 33.386 1.00 13.09 126 GLU B O 1
ATOM 2128 N N . ALA B 1 127 ? -15.437 5.610 34.055 1.00 10.09 127 ALA B N 1
ATOM 2129 C CA . ALA B 1 127 ? -14.766 6.283 35.147 1.00 13.90 127 ALA B CA 1
ATOM 2130 C C . ALA B 1 127 ? -13.982 7.529 34.706 1.00 15.14 127 ALA B C 1
ATOM 2131 O O . ALA B 1 127 ? -14.141 8.598 35.337 1.00 15.75 127 ALA B O 1
ATOM 2133 N N . LEU B 1 128 ? -13.233 7.465 33.599 1.00 9.85 128 LEU B N 1
ATOM 2134 C CA . LEU B 1 128 ? -12.371 8.586 33.208 1.00 13.83 128 LEU B CA 1
ATOM 2135 C C . LEU B 1 128 ? -13.168 9.743 32.662 1.00 13.55 128 LEU B C 1
ATOM 2136 O O . LEU B 1 128 ? -12.801 10.879 32.917 1.00 14.81 128 LEU B O 1
ATOM 2141 N N . TYR B 1 129 ? -14.258 9.514 31.945 1.00 15.72 129 TYR B N 1
ATOM 2142 C CA . TYR B 1 129 ? -15.150 10.574 31.477 1.00 15.51 129 TYR B CA 1
ATOM 2143 C C . TYR B 1 129 ? -15.748 11.353 32.681 1.00 13.84 129 TYR B C 1
ATOM 2144 O O . TYR B 1 129 ? -15.811 12.599 32.729 1.00 10.20 129 TYR B O 1
ATOM 2153 N N . ASN B 1 130 ? -16.155 10.580 33.710 1.00 13.72 130 ASN B N 1
ATOM 2154 C CA . ASN B 1 130 ? -16.639 11.097 34.992 1.00 13.75 130 ASN B CA 1
ATOM 2155 C C . ASN B 1 130 ? -15.642 11.959 35.702 1.00 15.50 130 ASN B C 1
ATOM 2156 O O . ASN B 1 130 ? -16.008 13.030 36.212 1.00 13.17 130 ASN B O 1
ATOM 2161 N N . PHE B 1 131 ? -14.399 11.467 35.746 1.00 13.00 131 PHE B N 1
ATOM 2162 C CA . PHE B 1 131 ? -13.301 12.177 36.355 1.00 11.45 131 PHE B CA 1
ATOM 2163 C C . PHE B 1 131 ? -12.962 13.421 35.54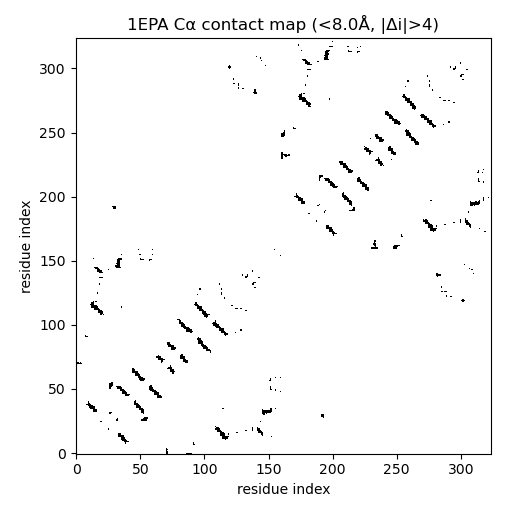9 1.00 15.08 131 PHE B C 1
ATOM 2164 O O . PHE B 1 131 ? -12.720 14.458 36.162 1.00 14.61 131 PHE B O 1
ATOM 2172 N N . ARG B 1 132 ? -12.924 13.398 34.213 1.00 16.12 132 ARG B N 1
ATOM 2173 C CA . ARG B 1 132 ? -12.757 14.618 33.448 1.00 17.82 132 ARG B CA 1
ATOM 2174 C C . ARG B 1 132 ? -13.933 15.558 33.778 1.00 14.81 132 ARG B C 1
ATOM 2175 O O . ARG B 1 132 ? -13.645 16.741 33.955 1.00 16.31 132 ARG B O 1
ATOM 2183 N N . LYS B 1 133 ? -15.236 15.192 33.885 1.00 13.05 133 LYS B N 1
ATOM 2184 C CA . LYS B 1 133 ? -16.286 16.163 34.242 1.00 16.69 133 LYS B CA 1
ATOM 2185 C C . LYS B 1 133 ? -16.163 16.778 35.638 1.00 14.30 133 LYS B C 1
ATOM 2186 O O . LYS B 1 133 ? -16.321 18.001 35.806 1.00 15.08 133 LYS B O 1
ATOM 2192 N N . ILE B 1 134 ? -15.900 15.976 36.671 1.00 13.71 134 ILE B N 1
ATOM 2193 C CA . ILE B 1 134 ? -15.675 16.451 38.041 1.00 13.80 134 ILE B CA 1
ATOM 2194 C C . ILE B 1 134 ? -14.385 17.265 38.220 1.00 13.91 134 ILE B C 1
ATOM 2195 O O . ILE B 1 134 ? -14.462 18.231 38.998 1.00 13.36 134 ILE B O 1
ATOM 2200 N N . THR B 1 135 ? -13.207 16.968 37.624 1.00 13.66 135 THR B N 1
ATOM 2201 C CA . THR B 1 135 ? -12.011 17.797 37.810 1.00 15.34 135 THR B CA 1
ATOM 2202 C C . THR B 1 135 ? -12.264 19.170 37.226 1.00 17.60 135 THR B C 1
ATOM 2203 O O . THR B 1 135 ? -11.863 20.160 37.832 1.00 16.54 135 THR B O 1
ATOM 2207 N N . SER B 1 136 ? -13.024 19.199 36.107 1.00 19.08 136 SER B N 1
ATOM 2208 C CA . SER B 1 136 ? -13.456 20.395 35.392 1.00 20.87 136 SER B CA 1
ATOM 2209 C C . SER B 1 136 ? -14.265 21.348 36.292 1.00 20.25 136 SER B C 1
ATOM 2210 O O . SER B 1 136 ? -13.952 22.544 36.503 1.00 18.10 136 SER B O 1
ATOM 2213 N N . ASP B 1 137 ? -15.284 20.748 36.889 1.00 18.10 137 ASP B N 1
ATOM 2214 C CA . ASP B 1 137 ? -16.114 21.373 37.885 1.00 18.80 137 ASP B CA 1
ATOM 2215 C C . ASP B 1 137 ? -15.310 21.879 39.073 1.00 19.53 137 ASP B C 1
ATOM 2216 O O . ASP B 1 137 ? -15.779 22.704 39.859 1.00 23.09 137 ASP B O 1
ATOM 2221 N N . HIS B 1 138 ? -14.113 21.335 39.312 1.00 17.39 138 HIS B N 1
ATOM 2222 C CA . HIS B 1 138 ? -13.315 21.750 40.453 1.00 18.11 138 HIS B CA 1
ATOM 2223 C C . HIS B 1 138 ? -12.201 22.629 39.997 1.00 17.99 138 HIS B C 1
ATOM 2224 O O . HIS B 1 138 ? -11.269 22.831 40.753 1.00 17.46 138 HIS B O 1
ATOM 2231 N N . GLY B 1 139 ? -12.307 23.168 38.788 1.00 14.77 139 GLY B N 1
ATOM 2232 C CA . GLY B 1 139 ? -11.316 24.108 38.381 1.00 17.50 139 GLY B CA 1
ATOM 2233 C C . GLY B 1 139 ? -10.135 23.501 37.702 1.00 19.76 139 GLY B C 1
ATOM 2234 O O . GLY B 1 139 ? -9.141 24.211 37.582 1.00 22.26 139 GLY B O 1
ATOM 2235 N N . PHE B 1 140 ? -10.135 22.273 37.208 1.00 16.01 140 PHE B N 1
ATOM 2236 C CA . PHE B 1 140 ? -8.942 21.827 36.539 1.00 16.97 140 PHE B CA 1
ATOM 2237 C C . PHE B 1 140 ? -9.138 21.815 35.030 1.00 19.88 140 PHE B C 1
ATOM 2238 O O . PHE B 1 140 ? -10.212 21.559 34.468 1.00 22.66 140 PHE B O 1
ATOM 2246 N N . SER B 1 141 ? -8.062 22.115 34.339 1.00 22.69 141 SER B N 1
ATOM 2247 C CA . SER B 1 141 ? -8.062 22.145 32.894 1.00 26.30 141 SER B CA 1
ATOM 2248 C C . SER B 1 141 ? -7.554 20.818 32.326 1.00 25.27 141 SER B C 1
ATOM 2249 O O . SER B 1 141 ? -6.877 20.086 33.047 1.00 26.11 141 SER B O 1
ATOM 2252 N N . GLU B 1 142 ? -7.771 20.481 31.039 1.00 24.71 142 GLU B N 1
ATOM 2253 C CA . GLU B 1 142 ? -7.298 19.248 30.417 1.00 24.27 142 GLU B CA 1
ATOM 2254 C C . GLU B 1 142 ? -5.790 19.230 30.546 1.00 25.60 142 GLU B C 1
ATOM 2255 O O . GLU B 1 142 ? -5.224 18.148 30.614 1.00 29.44 142 GLU B O 1
ATOM 2261 N N . THR B 1 143 ? -5.066 20.353 30.677 1.00 25.42 143 THR B N 1
ATOM 2262 C CA . THR B 1 143 ? -3.621 20.285 30.885 1.00 26.70 143 THR B CA 1
ATOM 2263 C C . THR B 1 143 ? -3.157 19.819 32.254 1.00 25.69 143 THR B C 1
ATOM 2264 O O . THR B 1 143 ? -2.005 19.401 32.387 1.00 25.73 143 THR B O 1
ATOM 2268 N N . ASP B 1 144 ? -4.086 19.828 33.227 1.00 26.00 144 ASP B N 1
ATOM 2269 C CA . ASP B 1 144 ? -3.873 19.455 34.625 1.00 20.85 144 ASP B CA 1
ATOM 2270 C C . ASP B 1 144 ? -4.031 17.992 34.931 1.00 20.00 144 ASP B C 1
ATOM 2271 O O . ASP B 1 144 ? -3.768 17.548 36.052 1.00 18.86 144 ASP B O 1
ATOM 2276 N N . LEU B 1 145 ? -4.492 17.237 33.934 1.00 18.78 145 LEU B N 1
ATOM 2277 C CA . LEU B 1 145 ? -4.835 15.864 34.178 1.00 16.51 145 LEU B CA 1
ATOM 2278 C C . LEU B 1 145 ? -3.713 15.043 33.624 1.00 15.65 145 LEU B C 1
ATOM 2279 O O . LEU B 1 145 ? -3.086 15.324 32.592 1.00 18.13 145 LEU B O 1
ATOM 2284 N N . TYR B 1 146 ? -3.424 13.980 34.302 1.00 16.79 146 TYR B N 1
ATOM 2285 C CA . TYR B 1 146 ? -2.333 13.142 33.873 1.00 17.16 146 TYR B CA 1
ATOM 2286 C C . TYR B 1 146 ? -2.924 11.775 33.995 1.00 15.45 146 TYR B C 1
ATOM 2287 O O . TYR B 1 146 ? -3.439 11.397 35.059 1.00 17.20 146 TYR B O 1
ATOM 2296 N N . ILE B 1 147 ? -2.924 11.091 32.868 1.00 15.60 147 ILE B N 1
ATOM 2297 C CA . ILE B 1 147 ? -3.444 9.736 32.756 1.00 20.09 147 ILE B CA 1
ATOM 2298 C C . ILE B 1 147 ? -2.217 8.857 32.835 1.00 16.58 147 ILE B C 1
ATOM 2299 O O . ILE B 1 147 ? -1.313 9.007 32.039 1.00 21.97 147 ILE B O 1
ATOM 2304 N N . LEU B 1 148 ? -2.082 7.968 33.785 1.00 18.33 148 LEU B N 1
ATOM 2305 C CA . LEU B 1 148 ? -0.835 7.265 34.020 1.00 17.32 148 LEU B CA 1
ATOM 2306 C C . LEU B 1 148 ? -0.591 6.162 33.005 1.00 18.69 148 LEU B C 1
ATOM 2307 O O . LEU B 1 148 ? -1.555 5.519 32.555 1.00 19.83 148 LEU B O 1
ATOM 2312 N N . LYS B 1 149 ? 0.682 5.937 32.678 1.00 19.97 149 LYS B N 1
ATOM 2313 C CA . LYS B 1 149 ? 1.098 4.966 31.704 1.00 19.46 149 LYS B CA 1
ATOM 2314 C C . LYS B 1 149 ? 0.988 3.629 32.366 1.00 18.87 149 LYS B C 1
ATOM 2315 O O . LYS B 1 149 ? 1.289 3.465 33.557 1.00 18.14 149 LYS B O 1
ATOM 2321 N N . HIS B 1 150 ? 0.640 2.635 31.567 1.00 17.93 150 HIS B N 1
ATOM 2322 C CA . HIS B 1 150 ? 0.461 1.309 32.090 1.00 17.59 150 HIS B CA 1
ATOM 2323 C C . HIS B 1 150 ? 1.777 0.617 32.355 1.00 18.65 150 HIS B C 1
ATOM 2324 O O . HIS B 1 150 ? 1.882 -0.584 32.089 1.00 19.41 150 HIS B O 1
ATOM 2331 N N . ASP B 1 151 ? 2.779 1.310 32.882 1.00 16.03 151 ASP B N 1
ATOM 2332 C CA . ASP B 1 151 ? 4.024 0.672 33.254 1.00 18.76 151 ASP B CA 1
ATOM 2333 C C . ASP B 1 151 ? 3.770 0.227 34.694 1.00 17.82 151 ASP B C 1
ATOM 2334 O O . ASP B 1 151 ? 3.577 1.074 35.574 1.00 19.58 151 ASP B O 1
ATOM 2339 N N . LEU B 1 152 ? 3.755 -1.068 34.968 1.00 14.80 152 LEU B N 1
ATOM 2340 C CA . LEU B 1 152 ? 3.410 -1.572 36.278 1.00 15.43 152 LEU B CA 1
ATOM 2341 C C . LEU B 1 152 ? 4.645 -1.932 37.048 1.00 13.45 152 LEU B C 1
ATOM 2342 O O . LEU B 1 152 ? 4.530 -2.817 37.892 1.00 12.54 152 LEU B O 1
ATOM 2347 N N . THR B 1 153 ? 5.820 -1.309 36.873 1.00 16.16 153 THR B N 1
ATOM 2348 C CA . THR B 1 153 ? 6.958 -1.751 37.666 1.00 18.53 153 THR B CA 1
ATOM 2349 C C . THR B 1 153 ? 6.693 -1.548 39.152 1.00 19.81 153 THR B C 1
ATOM 2350 O O . THR B 1 153 ? 6.849 -2.503 39.921 1.00 19.33 153 THR B O 1
ATOM 2354 N N . CYS B 1 154 ? 6.241 -0.353 39.576 1.00 18.35 154 CYS B N 1
ATOM 2355 C CA . CYS B 1 154 ? 5.956 -0.094 40.986 1.00 17.04 154 CYS B CA 1
ATOM 2356 C C . CYS B 1 154 ? 4.769 -0.908 41.465 1.00 14.98 154 CYS B C 1
ATOM 2357 O O . CYS B 1 154 ? 4.815 -1.576 42.484 1.00 12.78 154 CYS B O 1
ATOM 2360 N N . VAL B 1 155 ? 3.719 -0.963 40.661 1.00 14.09 155 VAL B N 1
ATOM 2361 C CA . VAL B 1 155 ? 2.539 -1.739 40.966 1.00 16.32 155 VAL B CA 1
ATOM 2362 C C . VAL B 1 155 ? 2.873 -3.154 41.394 1.00 16.61 155 VAL B C 1
ATOM 2363 O O . VAL B 1 155 ? 2.433 -3.626 42.451 1.00 18.21 155 VAL B O 1
ATOM 2367 N N . LYS B 1 156 ? 3.730 -3.828 40.650 1.00 18.10 156 LYS B N 1
ATOM 2368 C CA . LYS B 1 156 ? 3.996 -5.226 40.936 1.00 15.69 156 LYS B CA 1
ATOM 2369 C C . LYS B 1 156 ? 4.805 -5.355 42.168 1.00 12.11 156 LYS B C 1
ATOM 2370 O O . LYS B 1 156 ? 4.696 -6.398 42.816 1.00 14.09 156 LYS B O 1
ATOM 2376 N N . VAL B 1 157 ? 5.579 -4.3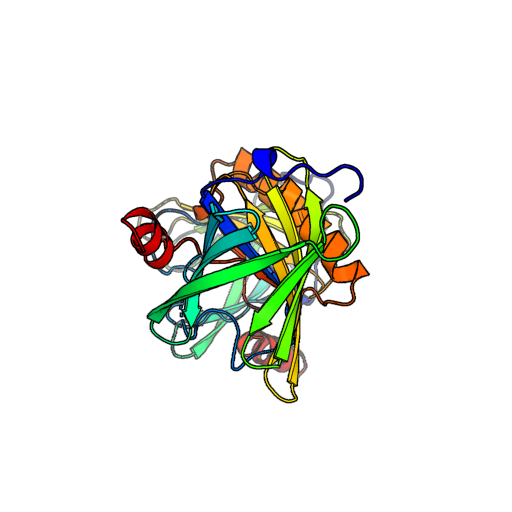41 42.523 1.00 12.90 157 VAL B N 1
ATOM 2377 C CA . VAL B 1 157 ? 6.329 -4.413 43.788 1.00 13.17 157 VAL B CA 1
ATOM 2378 C C . VAL B 1 157 ? 5.289 -4.218 44.876 1.00 11.20 157 VAL B C 1
ATOM 2379 O O . VAL B 1 157 ? 5.424 -4.881 45.898 1.00 9.59 157 VAL B O 1
ATOM 2383 N N . LEU B 1 158 ? 4.223 -3.415 44.680 1.00 12.77 158 LEU B N 1
ATOM 2384 C CA . LEU B 1 158 ? 3.197 -3.234 45.700 1.00 14.55 158 LEU B CA 1
ATOM 2385 C C . LEU B 1 158 ? 2.374 -4.484 45.791 1.00 13.79 158 LEU B C 1
ATOM 2386 O O . LEU B 1 158 ? 2.104 -4.890 46.923 1.00 15.86 158 LEU B O 1
ATOM 2391 N N . GLN B 1 159 ? 1.965 -5.119 44.680 1.00 14.36 159 GLN B N 1
ATOM 2392 C CA . GLN B 1 159 ? 1.207 -6.358 44.781 1.00 14.07 159 GLN B CA 1
ATOM 2393 C C . GLN B 1 159 ? 1.961 -7.428 45.523 1.00 14.70 159 GLN B C 1
ATOM 2394 O O . GLN B 1 159 ? 1.407 -8.120 46.373 1.00 16.93 159 GLN B O 1
ATOM 2400 N N . SER B 1 160 ? 3.231 -7.570 45.178 1.00 14.06 160 SER B N 1
ATOM 2401 C CA . SER B 1 160 ? 4.095 -8.592 45.746 1.00 15.26 160 SER B CA 1
ATOM 2402 C C . SER B 1 160 ? 4.373 -8.273 47.163 1.00 12.14 160 SER B C 1
ATOM 2403 O O . SER B 1 160 ? 4.247 -9.166 47.959 1.00 18.12 160 SER B O 1
ATOM 2406 N N . ALA B 1 161 ? 4.648 -7.065 47.550 1.00 10.73 161 ALA B N 1
ATOM 2407 C CA . ALA B 1 161 ? 4.862 -6.818 48.936 1.00 12.89 161 ALA B CA 1
ATOM 2408 C C . ALA B 1 161 ? 3.623 -7.082 49.745 1.00 14.82 161 ALA B C 1
ATOM 2409 O O . ALA B 1 161 ? 3.694 -7.338 50.938 1.00 16.52 161 ALA B O 1
ATOM 2411 N N . ALA B 1 162 ? 2.447 -6.918 49.139 1.00 16.53 162 ALA B N 1
ATOM 2412 C CA . ALA B 1 162 ? 1.203 -7.214 49.845 1.00 20.89 162 ALA B CA 1
ATOM 2413 C C . ALA B 1 162 ? 0.831 -8.705 49.891 1.00 19.95 162 ALA B C 1
ATOM 2414 O O . ALA B 1 162 ? 0.242 -9.084 50.901 1.00 20.58 162 ALA B O 1
ATOM 2416 N N . GLU B 1 163 ? 1.157 -9.518 48.874 1.00 23.10 163 GLU B N 1
ATOM 2417 C CA . GLU B 1 163 ? 0.909 -10.969 48.826 1.00 30.89 163 GLU B CA 1
ATOM 2418 C C . GLU B 1 163 ? 1.717 -11.694 49.886 1.00 33.41 163 GLU B C 1
ATOM 2419 O O . GLU B 1 163 ? 1.093 -12.428 50.664 1.00 39.57 163 GLU B O 1
ATOM 2425 N N . SER B 1 164 ? 3.030 -11.656 50.014 1.00 33.71 164 SER B N 1
ATOM 2426 C CA . SER B 1 164 ? 3.594 -12.303 51.174 1.00 34.11 164 SER B CA 1
ATOM 2427 C C . SER B 1 164 ? 4.759 -11.452 51.597 1.00 33.81 164 SER B C 1
ATOM 2428 O O . SER B 1 164 ? 5.600 -11.182 50.723 1.00 28.80 164 SER B O 1
#